Protein AF-A0A3M1N150-F1 (afdb_monomer)

pLDDT: mean 94.21, std 6.78, range [46.84, 98.88]

Solvent-accessible surface area (backbone atoms only — not comparable to full-atom values): 14016 Å² total; per-residue (Å²): 96,64,29,83,71,77,62,31,56,32,41,84,70,50,72,42,74,27,64,80,73,46,79,47,41,32,28,32,19,80,70,38,57,31,33,33,48,59,80,70,76,61,46,65,59,47,39,73,78,42,56,68,60,90,82,58,81,54,56,66,64,48,36,57,52,47,45,27,26,51,43,18,43,35,61,74,72,48,71,66,84,41,45,29,34,30,44,54,35,40,44,17,60,50,37,39,56,31,22,54,49,36,35,58,46,22,33,40,47,96,66,36,72,54,72,62,38,72,94,34,69,54,66,80,86,49,87,47,70,20,51,36,26,36,26,65,81,41,60,28,53,32,89,54,54,60,60,54,57,48,57,54,55,66,32,13,62,22,37,44,34,26,49,64,51,53,57,87,76,74,68,57,84,82,76,39,78,83,49,33,45,62,76,52,59,49,35,30,39,39,21,72,55,30,52,48,42,48,20,58,78,67,74,31,35,67,41,53,63,84,49,40,48,36,35,39,24,79,57,88,66,61,53,69,58,52,35,49,29,60,33,70,73,50,5,58,52,42,32,64,75,55,62,49,71,51,39,54,72,57,51,53,27,67,76,68,69,55,69,88,126

Radius of gyration: 18.61 Å; Cα contacts (8 Å, |Δi|>4): 497; chains: 1; bounding box: 43×36×59 Å

Secondary structure (DSSP, 8-state):
-B-TTT--BEEEEEEEE-TTS-EEEEEEETTT--EEES--TTHHHHHHH-SS-TT-TTHHHHHHHHHHHHHHHHHHHS-TTS-EEEET-TTSHHHHHHHHTT--EEEE-SSPPPSSSTT-B---SSSS-BSEEEESS-GGG-SSHHHHHHHHHHHBS-EEEE-PBPPSSPPPBTTBGGG-TTT----EEB-HHHHHHHHHHTT-EEEE-SSSEEEEESS---HHHHHHHHSHHHHHHHHHHT----SHHHHHHHHHT----

Nearest PDB structures (foldseek):
  4e31-assembly1_A  TM=6.525E-01  e=5.400E-11  Micromonospora chalcea
  4e33-assembly1_A  TM=6.509E-01  e=5.084E-11  Micromonospora chalcea
  4e2x-assembly1_A  TM=6.577E-01  e=1.049E-10  Micromonospora chalcea
  4e2z-assembly1_A  TM=6.713E-01  e=2.445E-10  Micromonospora chalcea
  5t67-assembly1_A  TM=6.326E-01  e=7.304E-11  Actinomadura kijaniata

Mean predicted aligned error: 3.87 Å

Sequence (261 aa):
MRCAICSGRNEEFARARLGIGVEAVYLQCSGCGFVQVRNPEWLASTYADNAIAATDAGLVSRALYIRDVASAVIGGLFNGNGPFLDYGAGNGLLVRLMRDAGWDFYWFDRYSRNLFSAGLEADLSGETTYELATAVEVAEHFVDPLAEFRQILSVARNLLFTTQLLPQPTPRPGDWWYYGLDHGQHVAFYSTESLRAIARSMGCHFVSNGRDIHLLSRRKVPAWLFAILCHPATARLLKLTFRRKSLLDEDYRRLTGNGAG

Foldseek 3Di:
DADLQQRADWDFDAWDQFLVGDIWTWTAGPPFRKIFTDCLVCLVVLLQVPVDDPPPPCVVVQLVLVLLLVLLCCLVPWDQPFEEEEEQCAQVPSVLSNLQQVGRYAYDRDRHDHNRHPPRHDDLVQPAAGAEYEYEPHQQQDPNNLVVVVSRCSRYQKYKYWDFAQDPVGDYVVRDCSCVRHSNRGGIHGHPSSVCSSLVVNCWDWEDLNTIIIMTHNDDDDNVSSVQSSDRVNSNVVSVVSGDNRCVVVVVCVVVVPDDD

Structure (mmCIF, N/CA/C/O backbone):
data_AF-A0A3M1N150-F1
#
_entry.id   AF-A0A3M1N150-F1
#
loop_
_atom_site.group_PDB
_atom_site.id
_atom_site.type_symbol
_atom_site.label_atom_id
_atom_site.label_alt_id
_atom_site.label_comp_id
_atom_site.label_asym_id
_atom_site.label_entity_id
_atom_site.label_seq_id
_atom_site.pdbx_PDB_ins_code
_atom_site.Cartn_x
_atom_site.Cartn_y
_atom_site.Cartn_z
_atom_site.occupancy
_atom_site.B_iso_or_equiv
_atom_site.auth_seq_id
_atom_site.auth_comp_id
_atom_site.auth_asym_id
_atom_site.auth_atom_id
_atom_site.pdbx_PDB_model_num
ATOM 1 N N . MET A 1 1 ? 17.122 -12.622 -15.534 1.00 84.69 1 MET A N 1
ATOM 2 C CA . MET A 1 1 ? 17.076 -12.607 -14.049 1.00 84.69 1 MET A CA 1
ATOM 3 C C . MET A 1 1 ? 15.832 -13.351 -13.579 1.00 84.69 1 MET A C 1
ATOM 5 O O . MET A 1 1 ? 14.926 -13.537 -14.388 1.00 84.69 1 MET A O 1
ATOM 9 N N . ARG A 1 2 ? 15.784 -13.814 -12.325 1.00 93.31 2 ARG A N 1
ATOM 10 C CA . ARG A 1 2 ? 14.561 -14.404 -11.754 1.00 93.31 2 ARG A CA 1
ATOM 11 C C . ARG A 1 2 ? 13.667 -13.302 -11.182 1.00 93.31 2 ARG A C 1
ATOM 13 O O . ARG A 1 2 ? 14.174 -12.301 -10.690 1.00 93.31 2 ARG A O 1
ATOM 20 N N . CYS A 1 3 ? 12.356 -13.487 -11.281 1.00 95.75 3 CYS A N 1
ATOM 21 C CA . CYS A 1 3 ? 11.354 -12.594 -10.712 1.00 95.75 3 CYS A CA 1
ATOM 22 C C . CYS A 1 3 ? 11.441 -12.573 -9.185 1.00 95.75 3 CYS A C 1
ATOM 24 O O . CYS A 1 3 ? 11.443 -13.641 -8.570 1.00 95.75 3 CYS A O 1
ATOM 26 N N . ALA A 1 4 ? 11.426 -11.374 -8.594 1.00 93.25 4 ALA A N 1
ATOM 27 C CA . ALA A 1 4 ? 11.459 -11.177 -7.145 1.00 93.25 4 ALA A CA 1
ATOM 28 C C . ALA A 1 4 ? 10.237 -11.765 -6.413 1.00 93.25 4 ALA A C 1
ATOM 30 O O . ALA A 1 4 ? 10.305 -12.001 -5.217 1.00 93.25 4 ALA A O 1
ATOM 31 N N . ILE A 1 5 ? 9.133 -12.034 -7.122 1.00 97.25 5 ILE A N 1
ATOM 32 C CA . ILE A 1 5 ? 7.886 -12.540 -6.530 1.00 97.25 5 ILE A CA 1
ATOM 33 C C . ILE A 1 5 ? 7.716 -14.049 -6.735 1.00 97.25 5 ILE A C 1
ATOM 35 O O . ILE A 1 5 ? 7.512 -14.788 -5.777 1.00 97.25 5 ILE A O 1
ATOM 39 N N . CYS A 1 6 ? 7.756 -14.528 -7.983 1.00 96.44 6 CYS A N 1
ATOM 40 C CA . CYS A 1 6 ? 7.418 -15.924 -8.298 1.00 96.44 6 CYS A CA 1
ATOM 41 C C . CYS A 1 6 ? 8.607 -16.772 -8.764 1.00 96.44 6 CYS A C 1
ATOM 43 O O . CYS A 1 6 ? 8.413 -17.918 -9.162 1.00 96.44 6 CYS A O 1
ATOM 45 N N . SER A 1 7 ? 9.827 -16.220 -8.775 1.00 95.06 7 SER A N 1
ATOM 46 C CA . SER A 1 7 ? 11.035 -16.878 -9.304 1.00 95.06 7 SER A CA 1
ATOM 47 C C . SER A 1 7 ? 10.989 -17.280 -10.789 1.00 95.06 7 SER A C 1
ATOM 49 O O . SER A 1 7 ? 11.922 -17.931 -11.271 1.00 95.06 7 SER A O 1
ATOM 51 N N . GLY A 1 8 ? 9.950 -16.868 -11.526 1.00 94.88 8 GLY A N 1
ATOM 52 C CA . GLY A 1 8 ? 9.838 -17.023 -12.978 1.00 94.88 8 GLY A CA 1
ATOM 53 C C . GLY A 1 8 ? 10.855 -16.179 -13.754 1.00 94.88 8 GLY A C 1
ATOM 54 O O . GLY A 1 8 ? 11.645 -15.433 -13.174 1.00 94.88 8 GLY A O 1
ATOM 55 N N . ARG A 1 9 ? 10.849 -16.282 -15.087 1.00 96.88 9 ARG A N 1
ATOM 56 C CA . ARG A 1 9 ? 11.799 -15.560 -15.946 1.00 96.88 9 ARG A CA 1
ATOM 57 C C . ARG A 1 9 ? 11.387 -14.093 -16.104 1.00 96.88 9 ARG A C 1
ATOM 59 O O . ARG A 1 9 ? 10.296 -13.824 -16.606 1.00 96.88 9 ARG A O 1
ATOM 66 N N . ASN A 1 10 ? 12.273 -13.181 -15.700 1.00 96.00 10 ASN A N 1
ATOM 67 C CA . ASN A 1 10 ? 12.197 -11.759 -16.033 1.00 96.00 10 ASN A CA 1
ATOM 68 C C . ASN A 1 10 ? 12.943 -11.489 -17.341 1.00 96.00 10 ASN A C 1
ATOM 70 O O . ASN A 1 10 ? 14.107 -11.888 -17.483 1.00 96.00 10 ASN A O 1
ATOM 74 N N . GLU A 1 11 ? 12.291 -10.760 -18.238 1.00 96.25 11 GLU A N 1
ATOM 75 C CA . GLU A 1 11 ? 12.837 -10.293 -19.511 1.00 96.25 11 GLU A CA 1
ATOM 76 C C . GLU A 1 11 ? 12.793 -8.770 -19.563 1.00 96.25 11 GLU A C 1
ATOM 78 O O . GLU A 1 11 ? 11.938 -8.152 -18.933 1.00 96.25 11 GLU A O 1
ATOM 83 N N . GLU A 1 12 ? 13.741 -8.159 -20.270 1.00 97.06 12 GLU A N 1
ATOM 84 C CA . GLU A 1 12 ? 13.708 -6.717 -20.498 1.00 97.06 12 GLU A CA 1
ATOM 85 C C . GLU A 1 12 ? 12.491 -6.380 -21.364 1.00 97.06 12 GLU A C 1
ATOM 87 O O . GLU A 1 12 ? 12.343 -6.901 -22.466 1.00 97.06 12 GLU A O 1
ATOM 92 N N . PHE A 1 13 ? 11.606 -5.548 -20.824 1.00 93.81 13 PHE A N 1
ATOM 93 C CA . PHE A 1 13 ? 10.340 -5.164 -21.441 1.00 93.81 13 PHE A CA 1
ATOM 94 C C . PHE A 1 13 ? 10.427 -3.777 -22.083 1.00 93.81 13 PHE A C 1
ATOM 96 O O . PHE A 1 13 ? 9.925 -3.570 -23.186 1.00 93.81 13 PHE A O 1
ATOM 103 N N . ALA A 1 14 ? 11.068 -2.824 -21.400 1.00 97.38 14 ALA A N 1
ATOM 104 C CA . ALA A 1 14 ? 11.176 -1.447 -21.867 1.00 97.38 14 ALA A CA 1
ATOM 105 C C . ALA A 1 14 ? 12.334 -0.694 -21.200 1.00 97.38 14 ALA A C 1
ATOM 107 O O . ALA A 1 14 ? 12.883 -1.118 -20.181 1.00 97.38 14 ALA A O 1
ATOM 108 N N . ARG A 1 15 ? 12.654 0.473 -21.760 1.00 97.94 15 ARG A N 1
ATOM 109 C CA . ARG A 1 15 ? 13.546 1.478 -21.175 1.00 97.94 15 ARG A CA 1
ATOM 110 C C . ARG A 1 15 ? 12.871 2.837 -21.221 1.00 97.94 15 ARG A C 1
ATOM 112 O O . ARG A 1 15 ? 12.125 3.099 -22.162 1.00 97.94 15 ARG A O 1
ATOM 119 N N . ALA A 1 16 ? 13.137 3.688 -20.237 1.00 97.56 16 ALA A N 1
ATOM 120 C CA . ALA A 1 16 ? 12.631 5.057 -20.224 1.00 97.56 16 ALA A CA 1
ATOM 121 C C . ALA A 1 16 ? 13.606 6.008 -19.534 1.00 97.56 16 ALA A C 1
ATOM 123 O O . ALA A 1 16 ? 14.258 5.638 -18.558 1.00 97.56 16 ALA A O 1
ATOM 124 N N . ARG A 1 17 ? 13.672 7.250 -20.019 1.00 97.00 17 ARG A N 1
ATOM 125 C CA . ARG A 1 17 ? 14.360 8.340 -19.324 1.00 97.00 17 ARG A CA 1
ATOM 126 C C . ARG A 1 17 ? 13.426 8.903 -18.253 1.00 97.00 17 ARG A C 1
ATOM 128 O O . ARG A 1 17 ? 12.304 9.283 -18.572 1.00 97.00 17 ARG A O 1
ATOM 135 N N . LEU A 1 18 ? 13.891 8.953 -17.011 1.00 95.00 18 LEU A N 1
ATOM 136 C CA . LEU A 1 18 ? 13.173 9.565 -15.896 1.00 95.00 18 LEU A CA 1
ATOM 137 C C . LEU A 1 18 ? 13.411 11.082 -15.869 1.00 95.00 18 LEU A C 1
ATOM 139 O O . LEU A 1 18 ? 14.448 11.559 -16.340 1.00 95.00 18 LEU A O 1
ATOM 143 N N . GLY A 1 19 ? 12.486 11.839 -15.277 1.00 90.50 19 GLY A N 1
ATOM 144 C CA . GLY A 1 19 ? 12.554 13.298 -15.124 1.00 90.50 19 GLY A CA 1
ATOM 145 C C . GLY A 1 19 ? 13.754 13.767 -14.298 1.00 90.50 19 GLY A C 1
ATOM 146 O O . GLY A 1 19 ? 14.270 14.857 -14.519 1.00 90.50 19 GLY A O 1
ATOM 147 N N . ILE A 1 20 ? 14.280 12.888 -13.444 1.00 90.00 20 ILE A N 1
ATOM 148 C CA . ILE A 1 20 ? 15.530 13.068 -12.690 1.00 90.00 20 ILE A CA 1
ATOM 149 C C . ILE A 1 20 ? 16.802 12.814 -13.526 1.00 90.00 20 ILE A C 1
ATOM 151 O O . ILE A 1 20 ? 17.910 12.798 -12.999 1.00 90.00 20 ILE A O 1
ATOM 155 N N . GLY A 1 21 ? 16.670 12.575 -14.834 1.00 92.31 21 GLY A N 1
ATOM 156 C CA . GLY A 1 21 ? 17.802 12.480 -15.752 1.00 92.31 21 GLY A CA 1
ATOM 157 C C . GLY A 1 21 ? 18.531 11.134 -15.769 1.00 92.31 21 GLY A C 1
ATOM 158 O O . GLY A 1 21 ? 19.631 11.071 -16.312 1.00 92.31 21 GLY A O 1
ATOM 159 N N . VAL A 1 22 ? 17.944 10.054 -15.249 1.00 94.31 22 VAL A N 1
ATOM 160 C CA . VAL A 1 22 ? 18.507 8.689 -15.335 1.00 94.31 22 VAL A CA 1
ATOM 161 C C . VAL A 1 22 ? 17.704 7.816 -16.300 1.00 94.31 22 VAL A C 1
ATOM 163 O O . VAL A 1 22 ? 16.550 8.114 -16.601 1.00 94.31 22 VAL A O 1
ATOM 166 N N . GLU A 1 23 ? 18.304 6.746 -16.823 1.00 96.31 23 GLU A N 1
ATOM 167 C CA . GLU A 1 23 ? 17.590 5.745 -17.627 1.00 96.31 23 GLU A CA 1
ATOM 168 C C . GLU A 1 23 ? 17.186 4.554 -16.751 1.00 96.31 23 GLU A C 1
ATOM 170 O O . GLU A 1 23 ? 18.037 3.898 -16.151 1.00 96.31 23 GLU A O 1
ATOM 175 N N . ALA A 1 24 ? 15.889 4.257 -16.707 1.00 97.44 24 ALA A N 1
ATOM 176 C CA . ALA A 1 24 ? 15.342 3.084 -16.045 1.00 97.44 24 ALA A CA 1
ATOM 177 C C . ALA A 1 24 ? 15.166 1.937 -17.043 1.00 97.44 24 ALA A C 1
ATOM 179 O O . ALA A 1 24 ? 14.663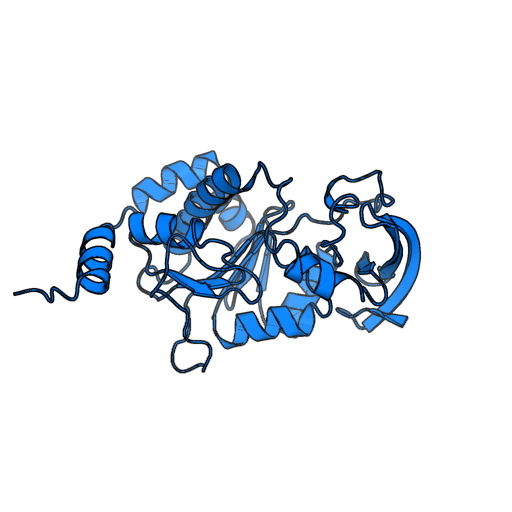 2.129 -18.154 1.00 97.44 24 ALA A O 1
ATOM 180 N N . VAL A 1 25 ? 15.528 0.724 -16.620 1.00 97.75 25 VAL A N 1
ATOM 181 C CA . VAL A 1 25 ? 15.297 -0.503 -17.390 1.00 97.75 25 VAL A CA 1
ATOM 182 C C . VAL A 1 25 ? 14.223 -1.333 -16.705 1.00 97.75 25 VAL A C 1
ATOM 184 O O . VAL A 1 25 ? 14.414 -1.791 -15.580 1.00 97.75 25 VAL A O 1
ATOM 187 N N . TYR A 1 26 ? 13.107 -1.540 -17.394 1.00 97.88 26 TYR A N 1
ATOM 188 C CA . TYR A 1 26 ? 11.951 -2.274 -16.896 1.00 97.88 26 TYR A CA 1
ATOM 189 C C . TYR A 1 26 ? 12.034 -3.733 -17.323 1.00 97.88 26 TYR A C 1
ATOM 191 O O . TYR A 1 26 ? 12.252 -4.053 -18.493 1.00 97.88 26 TYR A O 1
ATOM 199 N N . LEU A 1 27 ? 11.827 -4.623 -16.363 1.00 97.81 27 LEU A N 1
ATOM 200 C CA . LEU A 1 27 ? 11.784 -6.060 -16.556 1.00 97.81 27 LEU A CA 1
ATOM 201 C C . LEU A 1 27 ? 10.367 -6.555 -16.307 1.00 97.81 27 LEU A C 1
ATOM 203 O O . LEU A 1 27 ? 9.794 -6.216 -15.275 1.00 97.81 27 LEU A O 1
ATOM 207 N N . GLN A 1 28 ? 9.841 -7.402 -17.184 1.00 98.06 28 GLN A N 1
ATOM 208 C CA . GLN A 1 28 ? 8.552 -8.055 -16.987 1.00 98.06 28 GLN A CA 1
ATOM 209 C C . GLN A 1 28 ? 8.722 -9.555 -16.755 1.00 98.06 28 GLN A C 1
ATOM 211 O O . GLN A 1 28 ? 9.475 -10.241 -17.451 1.00 98.06 28 GLN A O 1
ATOM 216 N N . CYS A 1 29 ? 7.997 -10.077 -15.770 1.00 98.19 29 CYS A N 1
ATOM 217 C CA . CYS A 1 29 ? 7.931 -11.500 -15.498 1.00 98.19 29 CYS A CA 1
ATOM 218 C C . CYS A 1 29 ? 6.945 -12.199 -16.439 1.00 98.19 29 CYS A C 1
ATOM 220 O O . CYS A 1 29 ? 5.746 -11.935 -16.391 1.00 98.19 29 CYS A O 1
ATOM 222 N N . SER A 1 30 ? 7.421 -13.191 -17.188 1.00 96.12 30 SER A N 1
ATOM 223 C CA . SER A 1 30 ? 6.578 -14.062 -18.030 1.00 96.12 30 SER A CA 1
ATOM 224 C C . SER A 1 30 ? 5.620 -14.969 -17.242 1.00 96.12 30 SER A C 1
ATOM 226 O O . SER A 1 30 ? 4.630 -15.442 -17.789 1.00 96.12 30 SER A O 1
ATOM 228 N N . GLY A 1 31 ? 5.905 -15.234 -15.961 1.00 96.50 31 GLY A N 1
ATOM 229 C CA . GLY A 1 31 ? 5.120 -16.160 -15.137 1.00 96.50 31 GLY A CA 1
ATOM 230 C C . GLY A 1 31 ? 3.974 -15.505 -14.370 1.00 96.50 31 GLY A C 1
ATOM 231 O O . GLY A 1 31 ? 2.889 -16.069 -14.286 1.00 96.50 31 GLY A O 1
ATOM 232 N N . CYS A 1 32 ? 4.211 -14.333 -13.773 1.00 97.44 32 CYS A N 1
ATOM 233 C CA . CYS A 1 32 ? 3.187 -13.629 -12.997 1.00 97.44 32 CYS A CA 1
ATOM 234 C C . CYS A 1 32 ? 2.863 -12.233 -13.525 1.00 97.44 32 CYS A C 1
ATOM 236 O O . CYS A 1 32 ? 2.033 -11.577 -12.925 1.00 97.44 32 CYS A O 1
ATOM 238 N N . GLY A 1 33 ? 3.490 -11.740 -14.593 1.00 97.38 33 GLY A N 1
ATOM 239 C CA . GLY A 1 33 ? 3.202 -10.415 -15.153 1.00 97.38 33 GLY A CA 1
ATOM 240 C C . GLY A 1 33 ? 3.729 -9.221 -14.348 1.00 97.38 33 GLY A C 1
ATOM 241 O O . GLY A 1 33 ? 3.561 -8.097 -14.803 1.00 97.38 33 GLY A O 1
ATOM 242 N N . PHE A 1 34 ? 4.372 -9.438 -13.192 1.00 98.31 34 PHE A N 1
ATOM 243 C CA . PHE A 1 34 ? 5.026 -8.383 -12.408 1.00 98.31 34 PHE A CA 1
ATOM 244 C C . PHE A 1 34 ? 6.043 -7.613 -13.253 1.00 98.31 34 PHE A C 1
ATOM 246 O O . PHE A 1 34 ? 6.853 -8.237 -13.945 1.00 98.31 34 PHE A O 1
ATOM 253 N N . VAL A 1 35 ? 6.024 -6.284 -13.160 1.00 98.19 35 VAL A N 1
ATOM 254 C CA . VAL A 1 35 ? 7.036 -5.417 -13.768 1.00 98.19 35 VAL A CA 1
ATOM 255 C C . VAL A 1 35 ? 7.857 -4.765 -12.666 1.00 98.19 35 VAL A C 1
ATOM 257 O O . VAL A 1 35 ? 7.306 -4.260 -11.695 1.00 98.19 35 VAL A O 1
ATOM 260 N N . GLN A 1 36 ? 9.176 -4.761 -12.825 1.00 97.00 36 GLN A N 1
ATOM 261 C CA . GLN A 1 36 ? 10.096 -4.105 -11.899 1.00 97.00 36 GLN A CA 1
ATOM 262 C C . GLN A 1 36 ? 11.185 -3.349 -12.639 1.00 97.00 36 GLN A C 1
ATOM 264 O O . GLN A 1 36 ? 11.591 -3.729 -13.738 1.00 97.00 36 GLN A O 1
ATOM 269 N N . VAL A 1 37 ? 11.718 -2.325 -11.995 1.00 96.94 37 VAL A N 1
ATOM 270 C CA . VAL A 1 37 ? 12.917 -1.634 -12.451 1.00 96.94 37 VAL A CA 1
ATOM 271 C C . VAL A 1 37 ? 14.163 -2.427 -12.044 1.00 96.94 37 VAL A C 1
ATOM 273 O O . VAL A 1 37 ? 14.270 -2.948 -10.933 1.00 96.94 37 VAL A O 1
ATOM 276 N N . ARG A 1 38 ? 15.121 -2.552 -12.964 1.00 95.88 38 ARG A N 1
ATOM 277 C CA . ARG A 1 38 ? 16.428 -3.165 -12.712 1.00 95.88 38 ARG A CA 1
ATOM 278 C C . ARG A 1 38 ? 17.315 -2.187 -11.944 1.00 95.88 38 ARG A C 1
ATOM 280 O O . ARG A 1 38 ? 17.650 -1.146 -12.493 1.00 95.88 38 ARG A O 1
ATOM 287 N N . ASN A 1 39 ? 17.743 -2.578 -10.742 1.00 93.25 39 ASN A N 1
ATOM 288 C CA . ASN A 1 39 ? 18.727 -1.875 -9.906 1.00 93.25 39 ASN A CA 1
ATOM 289 C C . ASN A 1 39 ? 18.470 -0.355 -9.804 1.00 93.25 39 ASN A C 1
ATOM 291 O O . ASN A 1 39 ? 19.237 0.430 -10.359 1.00 93.25 39 ASN A O 1
ATOM 295 N N . PRO A 1 40 ? 17.386 0.078 -9.133 1.00 94.62 40 PRO A N 1
ATOM 296 C CA . PRO A 1 40 ? 17.014 1.489 -9.051 1.00 94.62 40 PRO A CA 1
ATOM 297 C C . PRO A 1 40 ? 17.884 2.275 -8.048 1.00 94.62 40 PRO A C 1
ATOM 299 O O . PRO A 1 40 ? 17.420 2.715 -6.998 1.00 94.62 40 PRO A O 1
ATOM 302 N N . GLU A 1 41 ? 19.169 2.444 -8.361 1.00 92.81 41 GLU A N 1
ATOM 303 C CA . GLU A 1 41 ? 20.186 3.045 -7.477 1.00 92.81 41 GLU A CA 1
ATOM 304 C C . GLU A 1 41 ? 19.899 4.514 -7.108 1.00 92.81 41 GLU A C 1
ATOM 306 O O . GLU A 1 41 ? 20.340 4.988 -6.063 1.00 92.81 41 GLU A O 1
ATOM 311 N N . TRP A 1 42 ? 19.108 5.225 -7.919 1.00 93.12 42 TRP A N 1
ATOM 312 C CA . TRP A 1 42 ? 18.732 6.624 -7.676 1.00 93.12 42 TRP A CA 1
ATOM 313 C C . TRP A 1 42 ? 17.697 6.809 -6.560 1.00 93.12 42 TRP A C 1
ATOM 315 O O . TRP A 1 42 ? 17.522 7.929 -6.081 1.00 93.12 42 TRP A O 1
ATOM 325 N N . LEU A 1 43 ? 16.984 5.754 -6.142 1.00 90.62 43 LEU A N 1
ATOM 326 C CA . LEU A 1 43 ? 15.880 5.900 -5.186 1.00 90.62 43 LEU A CA 1
ATOM 327 C C . LEU A 1 43 ? 16.330 6.547 -3.880 1.00 90.62 43 LEU A C 1
ATOM 329 O O . LEU A 1 43 ? 15.621 7.395 -3.346 1.00 90.62 43 LEU A O 1
ATOM 333 N N . ALA A 1 44 ? 17.512 6.174 -3.383 1.00 86.25 44 ALA A N 1
ATOM 334 C CA . ALA A 1 44 ? 18.043 6.715 -2.138 1.00 86.25 44 ALA A CA 1
ATOM 335 C C . ALA A 1 44 ? 18.187 8.244 -2.198 1.00 86.25 44 ALA A C 1
ATOM 337 O O . ALA A 1 44 ? 17.766 8.927 -1.267 1.00 86.25 44 ALA A O 1
ATOM 338 N N . SER A 1 45 ? 18.709 8.786 -3.307 1.00 83.44 45 SER A N 1
ATOM 339 C CA . SER A 1 45 ? 18.785 10.237 -3.508 1.00 83.44 45 SER A CA 1
ATOM 340 C C . SER A 1 45 ? 17.404 10.868 -3.670 1.00 83.44 45 SER A C 1
ATOM 342 O O . SER A 1 45 ? 17.133 11.892 -3.055 1.00 83.44 45 SER A O 1
ATOM 344 N N . THR A 1 46 ? 16.490 10.230 -4.409 1.00 84.81 46 THR A N 1
ATOM 345 C CA . THR A 1 46 ? 15.139 10.773 -4.612 1.00 84.81 46 THR A CA 1
ATOM 346 C C . THR A 1 46 ? 14.370 10.919 -3.297 1.00 84.81 46 THR A C 1
ATOM 348 O O . THR A 1 46 ? 13.700 11.927 -3.095 1.00 84.81 46 THR A O 1
ATOM 351 N N . TYR A 1 47 ? 14.489 9.957 -2.376 1.00 84.38 47 TYR A N 1
ATOM 352 C CA . TYR A 1 47 ? 13.871 10.062 -1.049 1.00 84.38 47 TYR A CA 1
ATOM 353 C C . TYR A 1 47 ? 14.549 11.075 -0.128 1.00 84.38 47 TYR A C 1
ATOM 355 O O . TYR A 1 47 ? 13.864 11.680 0.694 1.00 84.38 47 TYR A O 1
ATOM 363 N N . ALA A 1 48 ? 15.868 11.255 -0.244 1.00 79.69 48 ALA A N 1
ATOM 364 C CA . ALA A 1 48 ? 16.597 12.248 0.542 1.00 79.69 48 ALA A CA 1
ATOM 365 C C . ALA A 1 48 ? 16.192 13.680 0.164 1.00 79.69 48 ALA A C 1
ATOM 367 O O . ALA A 1 48 ? 16.036 14.524 1.045 1.00 79.69 48 ALA A O 1
ATOM 368 N N . ASP A 1 49 ? 15.981 13.929 -1.130 1.00 72.50 49 ASP A N 1
ATOM 369 C CA . ASP A 1 49 ? 15.578 15.241 -1.634 1.00 72.50 49 ASP A CA 1
ATOM 370 C C . ASP A 1 49 ? 14.085 15.502 -1.422 1.00 72.50 49 ASP A C 1
ATOM 372 O O . ASP A 1 49 ? 13.689 16.617 -1.073 1.00 72.50 49 ASP A O 1
ATOM 376 N N . ASN A 1 50 ? 13.237 14.489 -1.642 1.00 77.81 50 ASN A N 1
ATOM 377 C CA . ASN A 1 50 ? 11.800 14.644 -1.492 1.00 77.81 50 ASN A CA 1
ATOM 378 C C . ASN A 1 50 ? 11.074 13.332 -1.154 1.00 77.81 50 ASN A C 1
ATOM 380 O O . ASN A 1 50 ? 10.698 12.555 -2.034 1.00 77.81 50 ASN A O 1
ATOM 384 N N . ALA A 1 51 ? 10.814 13.113 0.136 1.00 81.50 51 ALA A N 1
ATOM 385 C CA . ALA A 1 51 ? 10.117 11.917 0.603 1.00 81.50 51 ALA A CA 1
ATOM 386 C C . ALA A 1 51 ? 8.670 11.814 0.080 1.00 81.50 51 ALA A C 1
ATOM 388 O O . ALA A 1 51 ? 8.203 10.713 -0.201 1.00 81.50 51 ALA A O 1
ATOM 389 N N . ILE A 1 52 ? 7.987 12.952 -0.105 1.00 81.88 52 ILE A N 1
ATOM 390 C CA . ILE A 1 52 ? 6.642 13.032 -0.692 1.00 81.88 52 ILE A CA 1
ATOM 391 C C . ILE A 1 52 ? 6.706 13.958 -1.902 1.00 81.88 52 ILE A C 1
ATOM 393 O O . ILE A 1 52 ? 6.873 15.166 -1.749 1.00 81.88 52 ILE A O 1
ATOM 397 N N . ALA A 1 53 ? 6.543 13.405 -3.105 1.00 77.69 53 ALA A N 1
ATOM 398 C CA . ALA A 1 53 ? 6.625 14.179 -4.337 1.00 77.69 53 ALA A CA 1
ATOM 399 C C . ALA A 1 53 ? 5.707 15.416 -4.293 1.00 77.69 53 ALA A C 1
ATOM 401 O O . ALA A 1 53 ? 4.514 15.316 -4.010 1.00 77.69 53 ALA A O 1
ATOM 402 N N . ALA A 1 54 ? 6.244 16.595 -4.628 1.00 79.62 54 ALA A N 1
ATOM 403 C CA . ALA A 1 54 ? 5.465 17.840 -4.667 1.00 79.62 54 ALA A CA 1
ATOM 404 C C . ALA A 1 54 ? 4.351 17.801 -5.731 1.00 79.62 54 ALA A C 1
ATOM 406 O O . ALA A 1 54 ? 3.416 18.598 -5.697 1.00 79.62 54 ALA A O 1
ATOM 407 N N . THR A 1 55 ? 4.459 16.864 -6.675 1.00 80.56 55 THR A N 1
ATOM 408 C CA . THR A 1 55 ? 3.467 16.577 -7.708 1.00 80.56 55 THR A CA 1
ATOM 409 C C . THR A 1 55 ? 2.285 15.746 -7.199 1.00 80.56 55 THR A C 1
ATOM 411 O O . THR A 1 55 ? 1.287 15.645 -7.914 1.00 80.56 55 THR A O 1
ATOM 414 N N . ASP A 1 56 ? 2.321 15.210 -5.968 1.00 84.12 56 ASP A N 1
ATOM 415 C CA . ASP A 1 56 ? 1.189 14.483 -5.381 1.00 84.12 56 ASP A CA 1
ATOM 416 C C . ASP A 1 56 ? 0.076 15.428 -4.891 1.00 84.12 56 ASP A C 1
ATOM 418 O O . ASP A 1 56 ? -0.192 15.595 -3.699 1.00 84.12 56 ASP A O 1
ATOM 422 N N . ALA A 1 57 ? -0.648 16.014 -5.843 1.00 88.00 57 ALA A N 1
ATOM 423 C CA . ALA A 1 57 ? -1.860 16.783 -5.570 1.00 88.00 57 ALA A CA 1
ATOM 424 C C . ALA A 1 57 ? -3.019 15.914 -5.026 1.00 88.00 57 ALA A C 1
ATOM 426 O O . ALA A 1 57 ? -4.030 16.443 -4.558 1.00 88.00 57 ALA A O 1
ATOM 427 N N . GLY A 1 58 ? -2.898 14.583 -5.095 1.00 90.25 58 GLY A N 1
ATOM 428 C CA . GLY A 1 58 ? -3.911 13.626 -4.656 1.00 90.25 58 GLY A CA 1
ATOM 429 C C . GLY A 1 58 ? -3.879 13.310 -3.161 1.00 90.25 58 GLY A C 1
ATOM 430 O O . GLY A 1 58 ? -4.836 12.722 -2.662 1.00 90.25 58 GLY A O 1
ATOM 431 N N . LEU A 1 59 ? -2.834 13.715 -2.430 1.00 92.50 59 LEU A N 1
ATOM 432 C CA . LEU A 1 59 ? -2.572 13.288 -1.049 1.00 92.50 59 LEU A CA 1
ATOM 433 C C . LEU A 1 59 ? -3.795 13.384 -0.125 1.00 92.50 59 LEU A C 1
ATOM 435 O O . LEU A 1 59 ? -4.189 12.406 0.512 1.00 92.50 59 LEU A O 1
ATOM 439 N N . VAL A 1 60 ? -4.430 14.557 -0.060 1.00 95.44 60 VAL A N 1
ATOM 440 C CA . VAL A 1 60 ? -5.541 14.799 0.877 1.00 95.44 60 VAL A CA 1
ATOM 441 C C . VAL A 1 60 ? -6.815 14.076 0.440 1.00 95.44 60 VAL A C 1
ATOM 443 O O . VAL A 1 60 ? -7.493 13.459 1.265 1.00 95.44 60 VAL A O 1
ATOM 446 N N . SER A 1 61 ? -7.156 14.128 -0.851 1.00 95.69 61 SER A N 1
ATOM 447 C CA . SER A 1 61 ? -8.364 13.474 -1.369 1.00 95.69 61 SER A CA 1
ATOM 448 C C . SER A 1 61 ? -8.271 11.953 -1.228 1.00 95.69 61 SER A C 1
ATOM 450 O O . SER A 1 61 ? -9.243 11.315 -0.811 1.00 95.69 61 SER A O 1
ATOM 452 N N . ARG A 1 62 ? -7.081 11.390 -1.467 1.00 95.50 62 ARG A N 1
ATOM 453 C CA . ARG A 1 62 ? -6.755 9.982 -1.234 1.00 95.50 62 ARG A CA 1
ATOM 454 C C . ARG A 1 62 ? -6.882 9.621 0.242 1.00 95.50 62 ARG A C 1
ATOM 456 O O . ARG A 1 62 ? -7.588 8.668 0.555 1.00 95.50 62 ARG A O 1
ATOM 463 N N . ALA A 1 63 ? -6.294 10.396 1.155 1.00 97.06 63 ALA A N 1
ATOM 464 C CA . ALA A 1 63 ? -6.379 10.123 2.592 1.00 97.06 63 ALA A CA 1
ATOM 465 C C . ALA A 1 63 ? -7.835 10.104 3.102 1.00 97.06 63 ALA A C 1
ATOM 467 O O . ALA A 1 63 ? -8.216 9.221 3.869 1.00 97.06 63 ALA A O 1
ATOM 468 N N . LEU A 1 64 ? -8.687 11.024 2.633 1.00 96.69 64 LEU A N 1
ATOM 469 C CA . LEU A 1 64 ? -10.115 11.043 2.979 1.00 96.69 64 LEU A CA 1
ATOM 470 C C . LEU A 1 64 ? -10.869 9.821 2.446 1.00 96.69 64 LEU A C 1
ATOM 472 O O . LEU A 1 64 ? -11.715 9.267 3.151 1.00 96.69 64 LEU A O 1
ATOM 476 N N . TYR A 1 65 ? -10.571 9.408 1.214 1.00 95.88 65 TYR A N 1
ATOM 477 C CA . TYR A 1 65 ? -11.152 8.212 0.615 1.00 95.88 65 TYR A CA 1
ATOM 478 C C . TYR A 1 65 ? -10.727 6.946 1.366 1.00 95.88 65 TYR A C 1
ATOM 480 O O . TYR A 1 65 ? -11.582 6.156 1.769 1.00 95.88 65 TYR A O 1
ATOM 488 N N . ILE A 1 66 ? -9.427 6.788 1.629 1.00 97.50 66 ILE A N 1
ATOM 489 C CA . ILE A 1 66 ? -8.904 5.625 2.346 1.00 97.50 66 ILE A CA 1
ATOM 490 C C . ILE A 1 66 ? -9.399 5.584 3.786 1.00 97.50 66 ILE A C 1
ATOM 492 O O . ILE A 1 66 ? -9.750 4.506 4.250 1.00 97.50 66 ILE A O 1
ATOM 496 N N . ARG A 1 67 ? -9.547 6.723 4.473 1.00 97.38 67 ARG A N 1
ATOM 497 C CA . ARG A 1 67 ? -10.192 6.771 5.795 1.00 97.38 67 ARG A CA 1
ATOM 498 C C . ARG A 1 67 ? -11.568 6.101 5.780 1.00 97.38 67 ARG A C 1
ATOM 500 O O . ARG A 1 67 ? -11.896 5.336 6.689 1.00 97.38 67 ARG A O 1
ATOM 507 N N . ASP A 1 68 ? -12.389 6.397 4.773 1.00 96.56 68 ASP A N 1
ATOM 508 C CA . ASP A 1 68 ? -13.744 5.846 4.677 1.00 96.56 68 ASP A CA 1
ATOM 509 C C . ASP A 1 68 ? -13.710 4.344 4.365 1.00 96.56 68 ASP A C 1
ATOM 511 O O . ASP A 1 68 ? -14.400 3.567 5.028 1.00 96.56 68 ASP A O 1
ATOM 515 N N . VAL A 1 69 ? -12.861 3.921 3.422 1.00 97.31 69 VAL A N 1
ATOM 516 C CA . VAL A 1 69 ? -12.690 2.499 3.079 1.00 97.31 69 VAL A CA 1
ATOM 517 C C . VAL A 1 69 ? -12.140 1.705 4.261 1.00 97.31 69 VAL A C 1
ATOM 519 O O . VAL A 1 69 ? -12.719 0.687 4.628 1.00 97.31 69 VAL A O 1
ATOM 522 N N . ALA A 1 70 ? -11.061 2.169 4.891 1.00 97.75 70 ALA A N 1
ATOM 523 C CA . ALA A 1 70 ? -10.447 1.506 6.034 1.00 97.75 70 ALA A CA 1
ATOM 524 C C . ALA A 1 70 ? -11.438 1.386 7.198 1.00 97.75 70 ALA A C 1
ATOM 526 O O . ALA A 1 70 ? -11.568 0.308 7.768 1.00 97.75 70 ALA A O 1
ATOM 527 N N . SER A 1 71 ? -12.215 2.436 7.491 1.00 97.44 71 SER A N 1
ATOM 528 C CA . SER A 1 71 ? -13.270 2.382 8.515 1.00 97.44 71 SER A CA 1
ATOM 529 C C . SER A 1 71 ? -14.327 1.314 8.209 1.00 97.44 71 SER A C 1
ATOM 531 O O . SER A 1 71 ? -14.712 0.555 9.099 1.00 97.44 71 SER A O 1
ATOM 533 N N . ALA A 1 72 ? -14.793 1.229 6.958 1.00 96.81 72 ALA A N 1
ATOM 534 C CA . ALA A 1 72 ? -15.781 0.234 6.545 1.00 96.81 72 ALA A CA 1
ATOM 535 C C . ALA A 1 72 ? -15.208 -1.193 6.567 1.00 96.81 72 ALA A C 1
ATOM 537 O O . ALA A 1 72 ? -15.863 -2.116 7.049 1.00 96.81 72 ALA A O 1
ATOM 538 N N . VAL A 1 73 ? -13.975 -1.373 6.087 1.00 97.19 73 VAL A N 1
ATOM 539 C CA . VAL A 1 73 ? -13.258 -2.655 6.086 1.00 97.19 73 VAL A CA 1
ATOM 540 C C . VAL A 1 73 ? -13.015 -3.142 7.511 1.00 97.19 73 VAL A C 1
ATOM 542 O O . VAL A 1 73 ? -13.341 -4.285 7.819 1.00 97.19 73 VAL A O 1
ATOM 545 N N . ILE A 1 74 ? -12.495 -2.289 8.394 1.00 97.25 74 ILE A N 1
ATOM 546 C CA . ILE A 1 74 ? -12.239 -2.638 9.793 1.00 97.25 74 ILE A CA 1
ATOM 547 C C . ILE A 1 74 ? -13.553 -2.964 10.500 1.00 97.25 74 ILE A C 1
ATOM 549 O O . ILE A 1 74 ? -13.683 -4.058 11.038 1.00 97.25 74 ILE A O 1
ATOM 553 N N . GLY A 1 75 ? -14.543 -2.068 10.455 1.00 95.62 75 GLY A N 1
ATOM 554 C CA . GLY A 1 75 ? -15.818 -2.274 11.146 1.00 95.62 75 GLY A CA 1
ATOM 555 C C . GLY A 1 75 ? -16.621 -3.468 10.622 1.00 95.62 75 GLY A C 1
ATOM 556 O O . GLY A 1 75 ? -17.295 -4.143 11.396 1.00 95.6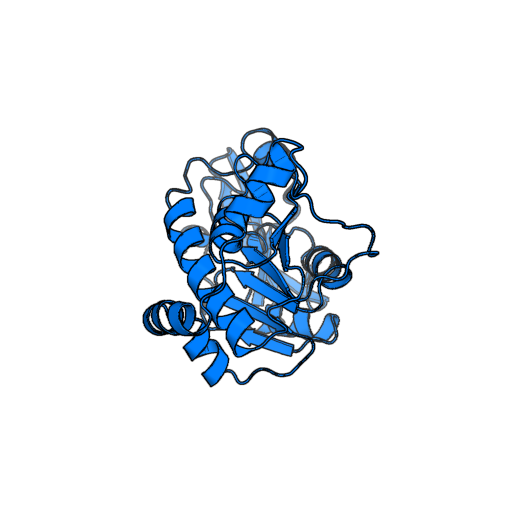2 75 GLY A O 1
ATOM 557 N N . GLY A 1 76 ? -16.529 -3.759 9.321 1.00 95.31 76 GLY A N 1
ATOM 558 C CA . GLY A 1 76 ? -17.246 -4.864 8.691 1.00 95.31 76 GLY A CA 1
ATOM 559 C C . GLY A 1 76 ? -16.544 -6.217 8.796 1.00 95.31 76 GLY A C 1
ATOM 560 O O . GLY A 1 76 ? -17.207 -7.249 8.692 1.00 95.31 76 GLY A O 1
ATOM 561 N N . LEU A 1 77 ? -15.217 -6.243 8.969 1.00 96.19 77 LEU A N 1
ATOM 562 C CA . LEU A 1 77 ? -14.442 -7.481 8.912 1.00 96.19 77 LEU A CA 1
ATOM 563 C C . LEU A 1 77 ? -13.650 -7.771 10.196 1.00 96.19 77 LEU A C 1
ATOM 565 O O . LEU A 1 77 ? -13.628 -8.919 10.631 1.00 96.19 77 LEU A O 1
ATOM 569 N N . PHE A 1 78 ? -12.997 -6.806 10.817 1.00 96.62 78 PHE A N 1
ATOM 570 C CA . PHE A 1 78 ? -11.932 -7.080 11.787 1.00 96.62 78 PHE A CA 1
ATOM 571 C C . PHE A 1 78 ? -12.304 -6.706 13.222 1.00 96.62 78 PHE A C 1
ATOM 573 O O . PHE A 1 78 ? -13.382 -6.170 13.488 1.00 96.62 78 PHE A O 1
ATOM 580 N N . ASN A 1 79 ? -11.419 -7.017 14.175 1.00 94.06 79 ASN A N 1
ATOM 581 C CA . ASN A 1 79 ? -11.594 -6.540 15.541 1.00 94.06 79 ASN A CA 1
ATOM 582 C C . ASN A 1 79 ? -11.397 -5.019 15.591 1.00 94.06 79 ASN A C 1
ATOM 584 O O . ASN A 1 79 ? -10.276 -4.521 15.655 1.00 94.06 79 ASN A O 1
ATOM 588 N N . GLY A 1 80 ? -12.504 -4.281 15.623 1.00 93.69 80 GLY A N 1
ATOM 589 C CA . GLY A 1 80 ? -12.486 -2.824 15.643 1.00 93.69 80 GLY A CA 1
ATOM 590 C C . GLY A 1 80 ? -11.865 -2.171 16.886 1.00 93.69 80 GLY A C 1
ATOM 591 O O . GLY A 1 80 ? -11.694 -0.956 16.901 1.00 93.69 80 GLY A O 1
ATOM 592 N N . ASN A 1 81 ? -11.556 -2.948 17.927 1.00 95.06 81 ASN A N 1
ATOM 593 C CA . ASN A 1 81 ? -10.889 -2.472 19.142 1.00 95.06 81 ASN A CA 1
ATOM 594 C C . ASN A 1 81 ? -9.385 -2.798 19.164 1.00 95.06 81 ASN A C 1
ATOM 596 O O . ASN A 1 81 ? -8.740 -2.561 20.179 1.00 95.06 81 ASN A O 1
ATOM 600 N N . GLY A 1 82 ? -8.845 -3.406 18.104 1.00 95.44 82 GLY A N 1
ATOM 601 C CA . GLY A 1 82 ? -7.409 -3.653 17.995 1.00 95.44 82 GLY A CA 1
ATOM 602 C C . GLY A 1 82 ? -6.626 -2.376 17.670 1.00 95.44 82 GLY A C 1
ATOM 603 O O . GLY A 1 82 ? -7.217 -1.416 17.175 1.00 95.44 82 GLY A O 1
ATOM 604 N N . PRO A 1 83 ? -5.304 -2.368 17.904 1.00 98.12 83 PRO A N 1
ATOM 605 C CA . PRO A 1 83 ? -4.442 -1.319 17.388 1.00 98.12 83 PRO A CA 1
ATOM 606 C C . PRO A 1 83 ? -4.253 -1.501 15.878 1.00 98.12 83 PRO A C 1
ATOM 608 O O . PRO A 1 83 ? -4.203 -2.628 15.365 1.00 98.12 83 PRO A O 1
ATOM 611 N N . PHE A 1 84 ? -4.094 -0.392 15.166 1.00 98.75 84 PHE A N 1
ATOM 612 C CA . PHE A 1 84 ? -3.877 -0.359 13.722 1.00 98.75 84 PHE A CA 1
ATOM 613 C C . PHE A 1 84 ? -2.597 0.393 13.378 1.00 98.75 84 PHE A C 1
ATOM 615 O O . PHE A 1 84 ? -2.147 1.257 14.126 1.00 98.75 84 PHE A O 1
ATOM 622 N N . LEU A 1 85 ? -2.020 0.072 12.229 1.00 98.69 85 LEU A N 1
ATOM 623 C CA . LEU A 1 85 ? -0.786 0.680 11.747 1.00 98.69 85 LEU A CA 1
ATOM 624 C C . LEU A 1 85 ? -1.033 1.318 10.387 1.00 98.69 85 LEU A C 1
ATOM 626 O O . LEU A 1 85 ? -1.641 0.684 9.540 1.00 98.69 85 LEU A O 1
ATOM 630 N N . ASP A 1 86 ? -0.516 2.512 10.144 1.00 98.69 86 ASP A N 1
ATOM 631 C CA . ASP A 1 86 ? -0.262 3.007 8.793 1.00 98.69 86 ASP A CA 1
ATOM 632 C C . ASP A 1 86 ? 1.243 2.911 8.502 1.00 98.69 86 ASP A C 1
ATOM 634 O O . ASP A 1 86 ? 2.058 3.565 9.159 1.00 98.69 86 ASP A O 1
ATOM 638 N N . TYR A 1 87 ? 1.618 2.023 7.580 1.00 98.38 87 TYR A N 1
ATOM 639 C CA . TYR A 1 87 ? 2.997 1.740 7.189 1.00 98.38 87 TYR A CA 1
ATOM 640 C C . TYR A 1 87 ? 3.339 2.520 5.918 1.00 98.38 87 TYR A C 1
ATOM 642 O O . TYR A 1 87 ? 2.703 2.330 4.883 1.00 98.38 87 TYR A O 1
ATOM 650 N N . GLY A 1 88 ? 4.362 3.372 5.991 1.00 96.75 88 GLY A N 1
ATOM 651 C CA . GLY A 1 88 ? 4.607 4.407 4.983 1.00 96.75 88 GLY A CA 1
ATOM 652 C C . GLY A 1 88 ? 3.619 5.567 5.123 1.00 96.75 88 GLY A C 1
ATOM 653 O O . GLY A 1 88 ? 3.048 6.022 4.138 1.00 96.75 88 GLY A O 1
ATOM 654 N N . ALA A 1 89 ? 3.362 6.005 6.360 1.00 96.88 89 ALA A N 1
ATOM 655 C CA . ALA A 1 89 ? 2.318 6.983 6.680 1.00 96.88 89 ALA A CA 1
ATOM 656 C C . ALA A 1 89 ? 2.578 8.410 6.155 1.00 96.88 89 ALA A C 1
ATOM 658 O O . ALA A 1 89 ? 1.745 9.308 6.343 1.00 96.88 89 ALA A O 1
ATOM 659 N N . GLY A 1 90 ? 3.746 8.673 5.568 1.00 94.81 90 GLY A N 1
ATOM 660 C CA . GLY A 1 90 ? 4.141 9.985 5.087 1.00 94.81 90 GLY A CA 1
ATOM 661 C C . GLY A 1 90 ? 4.108 11.030 6.203 1.00 94.81 90 GLY A C 1
ATOM 662 O O . GLY A 1 90 ? 4.735 10.903 7.254 1.00 94.81 90 GLY A O 1
ATOM 663 N N . ASN A 1 91 ? 3.316 12.079 5.989 1.00 94.94 91 ASN A N 1
ATOM 664 C CA . ASN A 1 91 ? 3.132 13.156 6.961 1.00 94.94 91 ASN A CA 1
ATOM 665 C C . ASN A 1 91 ? 2.170 12.805 8.120 1.00 94.94 91 ASN A C 1
ATOM 667 O O . ASN A 1 91 ? 1.988 13.633 9.015 1.00 94.94 91 ASN A O 1
ATOM 671 N N . GLY A 1 92 ? 1.553 11.618 8.126 1.00 96.75 92 GLY A N 1
ATOM 672 C CA . GLY A 1 92 ? 0.647 11.163 9.186 1.00 96.75 92 GLY A CA 1
ATOM 673 C C . GLY A 1 92 ? -0.813 11.581 9.040 1.00 96.75 92 GLY A C 1
ATOM 674 O O . GLY A 1 92 ? -1.598 11.360 9.960 1.00 96.75 92 GLY A O 1
ATOM 675 N N . LEU A 1 93 ? -1.213 12.187 7.918 1.00 97.50 93 LEU A N 1
ATOM 676 C CA . LEU A 1 93 ? -2.582 12.682 7.751 1.00 97.50 93 LEU A CA 1
ATOM 677 C C . LEU A 1 93 ? -3.634 11.572 7.902 1.00 97.50 93 LEU A C 1
ATOM 679 O O . LEU A 1 93 ? -4.646 11.779 8.573 1.00 97.50 93 LEU A O 1
ATOM 683 N N . LEU A 1 94 ? -3.409 10.394 7.308 1.00 98.44 94 LEU A N 1
ATOM 684 C CA . LEU A 1 94 ? -4.354 9.278 7.408 1.00 98.44 94 LEU A CA 1
ATOM 685 C C . LEU A 1 94 ? -4.511 8.806 8.859 1.00 98.44 94 LEU A C 1
ATOM 687 O O . LEU A 1 94 ? -5.635 8.616 9.319 1.00 98.44 94 LEU A O 1
ATOM 691 N N . VAL A 1 95 ? -3.410 8.701 9.603 1.00 98.44 95 VAL A N 1
ATOM 692 C CA . VAL A 1 95 ? -3.410 8.324 11.025 1.00 98.44 95 VAL A CA 1
ATOM 693 C C . VAL A 1 95 ? -4.257 9.302 11.830 1.00 98.44 95 VAL A C 1
ATOM 695 O O . VAL A 1 95 ? -5.158 8.878 12.553 1.00 98.44 95 VAL A O 1
ATOM 698 N N . ARG A 1 96 ? -4.053 10.614 11.650 1.00 97.62 96 ARG A N 1
ATOM 699 C CA . ARG A 1 96 ? -4.870 11.639 12.314 1.00 97.62 96 ARG A CA 1
ATOM 700 C C . ARG A 1 96 ? -6.354 11.497 11.968 1.00 97.62 96 ARG A C 1
ATOM 702 O O . ARG A 1 96 ? -7.189 11.458 12.865 1.00 97.62 96 ARG A O 1
ATOM 709 N N . LEU A 1 97 ? -6.680 11.333 10.686 1.00 97.81 97 LEU A N 1
ATOM 710 C CA . LEU A 1 97 ? -8.059 11.142 10.224 1.00 97.81 97 LEU A CA 1
ATOM 711 C C . LEU A 1 97 ? -8.727 9.889 10.814 1.00 97.81 97 LEU A C 1
ATOM 713 O O . LEU A 1 97 ? -9.934 9.903 11.071 1.00 97.81 97 LEU A O 1
ATOM 717 N N . MET A 1 98 ? -7.971 8.806 11.002 1.00 98.19 98 MET A N 1
ATOM 718 C CA . MET A 1 98 ? -8.478 7.557 11.571 1.00 98.19 98 MET A CA 1
ATOM 719 C C . MET A 1 98 ? -8.683 7.655 13.086 1.00 98.19 98 MET A C 1
ATOM 721 O O . MET A 1 98 ? -9.715 7.197 13.582 1.00 98.19 98 MET A O 1
ATOM 725 N N . ARG A 1 99 ? -7.780 8.325 13.812 1.00 98.00 99 ARG A N 1
ATOM 726 C CA . ARG A 1 99 ? -7.928 8.581 15.256 1.00 98.00 99 ARG A CA 1
ATOM 727 C C . ARG A 1 99 ? -9.080 9.525 15.566 1.00 98.00 99 ARG A C 1
ATOM 729 O O . ARG A 1 99 ? -9.878 9.249 16.465 1.00 98.00 99 ARG A O 1
ATOM 736 N N . ASP A 1 100 ? -9.263 10.560 14.751 1.00 96.62 100 ASP A N 1
ATOM 737 C CA . ASP A 1 100 ? -10.428 11.443 14.839 1.00 96.62 100 ASP A CA 1
ATOM 738 C C . ASP A 1 100 ? -11.738 10.670 14.613 1.00 96.62 100 ASP A C 1
ATOM 740 O O . ASP A 1 100 ? -12.765 10.997 15.212 1.00 96.62 100 ASP A O 1
ATOM 744 N N . ALA A 1 101 ? -11.698 9.611 13.795 1.00 96.06 101 ALA A N 1
ATOM 745 C CA . ALA A 1 101 ? -12.808 8.685 13.575 1.00 96.06 101 ALA A CA 1
ATOM 746 C C . ALA A 1 101 ? -12.952 7.597 14.662 1.00 96.06 101 ALA A C 1
ATOM 748 O O . ALA A 1 101 ? -13.905 6.819 14.604 1.00 96.06 101 ALA A O 1
ATOM 749 N N . GLY A 1 102 ? -12.063 7.558 15.660 1.00 97.12 102 GLY A N 1
ATOM 750 C CA . GLY A 1 102 ? -12.123 6.643 16.803 1.00 97.12 102 GLY A CA 1
ATOM 751 C C . GLY A 1 102 ? -11.403 5.303 16.617 1.00 97.12 102 GLY A C 1
ATOM 752 O O . GLY A 1 102 ? -11.671 4.362 17.370 1.00 97.12 102 GLY A O 1
ATOM 753 N N . TRP A 1 103 ? -10.538 5.188 15.606 1.00 97.75 103 TRP A N 1
ATOM 754 C CA . TRP A 1 103 ? -9.696 4.014 15.369 1.00 97.75 103 TRP A CA 1
ATOM 755 C C . TRP A 1 103 ? -8.286 4.254 15.904 1.00 97.75 103 TRP A C 1
ATOM 757 O O . TRP A 1 103 ? -7.668 5.268 15.582 1.00 97.75 103 TRP A O 1
ATOM 767 N N . ASP A 1 104 ? -7.765 3.312 16.686 1.00 98.06 104 ASP A N 1
ATOM 768 C CA . ASP A 1 104 ? -6.475 3.443 17.367 1.00 98.06 104 ASP A CA 1
ATOM 769 C C . ASP A 1 104 ? -5.292 3.186 16.417 1.00 98.06 104 ASP A C 1
ATOM 771 O O . ASP A 1 104 ? -4.670 2.125 16.419 1.00 98.06 104 ASP A O 1
ATOM 775 N N . PHE A 1 105 ? -5.047 4.145 15.520 1.00 98.50 105 PHE A N 1
ATOM 776 C CA . PHE A 1 105 ? -3.971 4.095 14.530 1.00 98.50 105 PHE A CA 1
ATOM 777 C C . PHE A 1 105 ? -2.651 4.638 15.083 1.00 98.50 105 PHE A C 1
ATOM 779 O O . PHE A 1 105 ? -2.621 5.680 15.745 1.00 98.50 105 PHE A O 1
ATOM 786 N N . TYR A 1 106 ? -1.574 3.957 14.709 1.00 98.50 106 TYR A N 1
ATOM 787 C CA . TYR A 1 106 ? -0.172 4.315 14.898 1.00 98.50 106 TYR A CA 1
ATOM 788 C C . TYR A 1 106 ? 0.505 4.433 13.534 1.00 98.50 106 TYR A C 1
ATOM 790 O O . TYR A 1 106 ? -0.050 3.992 12.525 1.00 98.50 106 TYR A O 1
ATOM 798 N N . TRP A 1 107 ? 1.695 5.023 13.482 1.00 98.19 107 TRP A N 1
ATOM 799 C CA . TRP A 1 107 ? 2.366 5.293 12.213 1.00 98.19 107 TRP A CA 1
ATOM 800 C C . TRP A 1 107 ? 3.814 4.818 12.183 1.00 98.19 107 TRP A C 1
ATOM 802 O O . TRP A 1 107 ? 4.527 4.853 13.184 1.00 98.19 107 TRP A O 1
ATOM 812 N N . PHE A 1 108 ? 4.257 4.430 10.993 1.00 97.81 108 PHE A N 1
ATOM 813 C CA . PHE A 1 108 ? 5.664 4.246 10.668 1.00 97.81 108 PHE A CA 1
ATOM 814 C C . PHE A 1 108 ? 5.947 4.804 9.274 1.00 97.81 108 PHE A C 1
ATOM 816 O O . PHE A 1 108 ? 5.161 4.595 8.353 1.00 97.81 108 PHE A O 1
ATOM 823 N N . ASP A 1 109 ? 7.080 5.482 9.102 1.00 96.00 109 ASP A N 1
ATOM 824 C CA . ASP A 1 109 ? 7.606 5.863 7.793 1.00 96.00 109 ASP A CA 1
ATOM 825 C C . ASP A 1 109 ? 9.141 5.900 7.842 1.00 96.00 109 ASP A C 1
ATOM 827 O O . ASP A 1 109 ? 9.721 6.395 8.809 1.00 96.00 109 ASP A O 1
ATOM 831 N N . ARG A 1 110 ? 9.802 5.342 6.819 1.00 92.81 110 ARG A N 1
ATOM 832 C CA . ARG A 1 110 ? 11.272 5.266 6.743 1.00 92.81 110 ARG A CA 1
ATOM 833 C C . ARG A 1 110 ? 11.903 6.587 6.287 1.00 92.81 110 ARG A C 1
ATOM 835 O O . ARG A 1 110 ? 13.061 6.836 6.609 1.00 92.81 110 ARG A O 1
ATOM 842 N N . TYR A 1 111 ? 11.179 7.396 5.518 1.00 90.50 111 TYR A N 1
ATOM 843 C CA . TYR A 1 111 ? 11.731 8.532 4.775 1.00 90.50 111 TYR A CA 1
ATOM 844 C C . TYR A 1 111 ? 11.084 9.865 5.158 1.00 90.50 111 TYR A C 1
ATOM 846 O O . TYR A 1 111 ? 11.751 10.898 5.171 1.00 90.50 111 TYR A O 1
ATOM 854 N N . SER A 1 112 ? 9.794 9.856 5.481 1.00 89.19 112 SER A N 1
ATOM 855 C CA . SER A 1 112 ? 9.020 11.062 5.750 1.00 89.19 112 SER A CA 1
ATOM 856 C C . SER A 1 112 ? 9.007 11.411 7.228 1.00 89.19 112 SER A C 1
ATOM 858 O O . SER A 1 112 ? 8.750 10.579 8.098 1.00 89.19 112 SER A O 1
ATOM 860 N N . ARG A 1 113 ? 9.186 12.701 7.520 1.00 88.19 113 ARG A N 1
ATOM 861 C CA . ARG A 1 113 ? 8.870 13.236 8.841 1.00 88.19 113 ARG A CA 1
ATOM 862 C C . ARG A 1 113 ? 7.355 13.343 8.999 1.00 88.19 113 ARG A C 1
ATOM 864 O O . ARG A 1 113 ? 6.686 14.017 8.217 1.00 88.19 113 ARG A O 1
ATOM 871 N N . ASN A 1 114 ? 6.835 12.763 10.073 1.00 92.06 114 ASN A N 1
ATOM 872 C CA . ASN A 1 114 ? 5.432 12.902 10.427 1.00 92.06 114 ASN A CA 1
ATOM 873 C C . ASN A 1 114 ? 5.131 14.306 10.985 1.00 92.06 114 ASN A C 1
ATOM 875 O O . ASN A 1 114 ? 5.864 14.819 11.834 1.00 92.06 114 ASN A O 1
ATOM 879 N N . LEU A 1 115 ? 4.055 14.926 10.495 1.00 93.81 115 LEU A N 1
ATOM 880 C CA . LEU A 1 115 ? 3.622 16.275 10.870 1.00 93.81 115 LEU A CA 1
ATOM 881 C C . LEU A 1 115 ? 2.342 16.260 11.712 1.00 93.81 115 LEU A C 1
ATOM 883 O O . LEU A 1 115 ? 2.200 17.074 12.620 1.00 93.81 115 LEU A O 1
ATOM 887 N N . PHE A 1 116 ? 1.406 15.353 11.419 1.00 94.94 116 PHE A N 1
ATOM 888 C CA . PHE A 1 116 ? 0.056 15.378 11.999 1.00 94.94 116 PHE A CA 1
ATOM 889 C C . PHE A 1 116 ? -0.134 14.441 13.197 1.00 94.94 116 PHE A C 1
ATOM 891 O O . PHE A 1 116 ? -1.087 14.599 13.963 1.00 94.94 116 PHE A O 1
ATOM 898 N N . SER A 1 117 ? 0.759 13.475 13.382 1.00 93.69 117 SER A N 1
ATOM 899 C CA . SER A 1 117 ? 0.619 12.354 14.317 1.00 93.69 117 SER A CA 1
ATOM 900 C C . SER A 1 117 ? 1.905 12.063 15.095 1.00 93.69 117 SER A C 1
ATOM 902 O O . SER A 1 117 ? 2.106 10.941 15.550 1.00 93.69 117 SER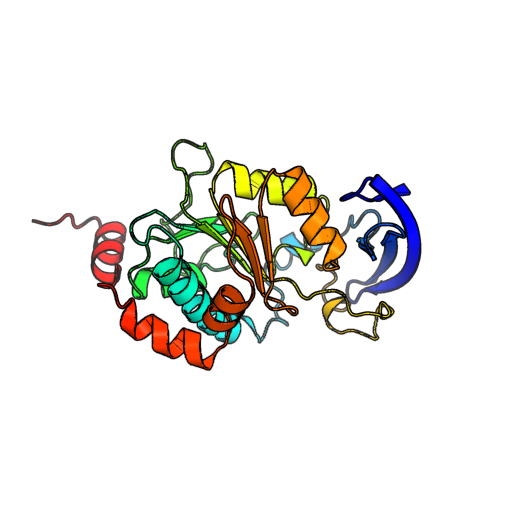 A O 1
ATOM 904 N N . ALA A 1 118 ? 2.769 13.062 15.284 1.00 88.12 118 ALA A N 1
ATOM 905 C CA . ALA A 1 118 ? 3.945 12.937 16.145 1.00 88.12 118 ALA A CA 1
ATOM 906 C C . ALA A 1 118 ? 3.566 12.407 17.543 1.00 88.12 118 ALA A C 1
ATOM 908 O O . ALA A 1 118 ? 2.545 12.811 18.107 1.00 88.12 118 ALA A O 1
ATOM 909 N N . GLY A 1 119 ? 4.376 11.497 18.088 1.00 91.88 119 GLY A N 1
ATOM 910 C CA . GLY A 1 119 ? 4.108 10.844 19.368 1.00 91.88 119 GLY A CA 1
ATOM 911 C C . GLY A 1 119 ? 3.186 9.626 19.281 1.00 91.88 119 GLY A C 1
ATOM 912 O O . GLY A 1 119 ? 2.835 9.086 20.326 1.00 91.88 119 GLY A O 1
ATOM 913 N N . LEU A 1 120 ? 2.759 9.210 18.082 1.00 96.00 120 LEU A N 1
ATOM 914 C CA . LEU A 1 120 ? 1.959 8.003 17.809 1.00 96.00 120 LEU A CA 1
ATOM 915 C C . LEU A 1 120 ? 2.748 6.965 16.991 1.00 96.00 120 LEU A C 1
ATOM 917 O O . LEU A 1 120 ? 2.184 6.264 16.148 1.00 96.00 120 LEU A O 1
ATOM 921 N N . GLU A 1 121 ? 4.059 6.907 17.199 1.00 97.00 121 GLU A N 1
ATOM 922 C CA . GLU A 1 121 ? 4.954 5.979 16.518 1.00 97.00 121 GLU A CA 1
ATOM 923 C C . GLU A 1 121 ? 4.549 4.531 16.805 1.00 97.00 121 GLU A C 1
ATOM 925 O O . GLU A 1 121 ? 4.141 4.174 17.915 1.00 97.00 121 GLU A O 1
ATOM 930 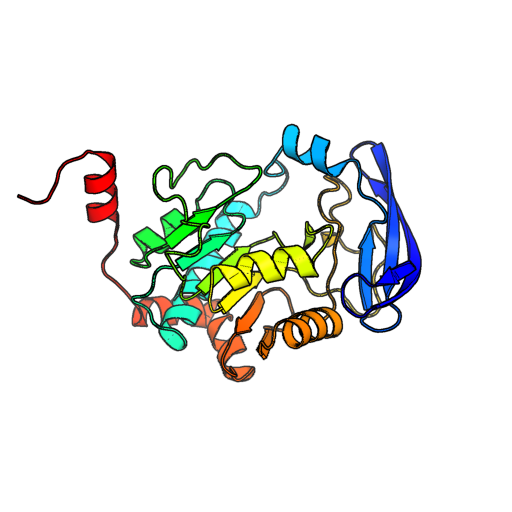N N . ALA A 1 122 ? 4.648 3.700 15.777 1.00 97.44 122 ALA A N 1
ATOM 931 C CA . ALA A 1 122 ? 4.370 2.286 15.883 1.00 97.44 122 ALA A CA 1
ATOM 932 C C . ALA A 1 122 ? 5.499 1.533 16.592 1.00 97.44 122 ALA A C 1
ATOM 934 O O . ALA A 1 122 ? 6.681 1.806 16.381 1.00 97.44 122 ALA A O 1
ATOM 935 N N . ASP A 1 123 ? 5.123 0.525 17.372 1.00 96.06 123 ASP A N 1
ATOM 936 C CA . ASP A 1 123 ? 6.053 -0.464 17.892 1.00 96.06 123 ASP A CA 1
ATOM 937 C C . ASP A 1 123 ? 6.327 -1.521 16.815 1.00 96.06 123 ASP A C 1
ATOM 939 O O . ASP A 1 123 ? 5.451 -2.296 16.430 1.00 96.06 123 ASP A O 1
ATOM 943 N N . LEU A 1 124 ? 7.564 -1.544 16.320 1.00 95.31 124 LEU A N 1
ATOM 944 C CA . LEU A 1 124 ? 8.020 -2.512 15.322 1.00 95.31 124 LEU A CA 1
ATOM 945 C C . LEU A 1 124 ? 8.834 -3.668 15.921 1.00 95.31 124 LEU A C 1
ATOM 947 O O . LEU A 1 124 ? 9.328 -4.508 15.171 1.00 95.31 124 LEU A O 1
ATOM 951 N N . SER A 1 125 ? 8.987 -3.724 17.249 1.00 93.06 125 SER A N 1
ATOM 952 C CA . SER A 1 125 ? 9.730 -4.793 17.932 1.00 93.06 125 SER A CA 1
ATOM 953 C C . SER A 1 125 ? 9.002 -6.143 17.899 1.00 93.06 125 SER A C 1
ATOM 955 O O . SER A 1 125 ? 9.635 -7.192 18.018 1.00 93.06 125 SER A O 1
ATOM 957 N N . GLY A 1 126 ? 7.679 -6.115 17.704 1.00 86.31 126 GLY A N 1
ATOM 958 C CA . GLY A 1 126 ? 6.802 -7.285 17.738 1.00 86.31 126 GLY A CA 1
ATOM 959 C C . GLY A 1 126 ? 6.138 -7.533 19.095 1.00 86.31 126 GLY A C 1
ATOM 960 O O . GLY A 1 126 ? 5.363 -8.484 19.204 1.00 86.31 126 GLY A O 1
ATOM 961 N N . GLU A 1 127 ? 6.384 -6.693 20.110 1.00 91.94 127 GLU A N 1
ATOM 962 C CA . GLU A 1 127 ? 5.638 -6.737 21.378 1.00 91.94 127 GLU A CA 1
ATOM 963 C C . GLU A 1 127 ? 4.154 -6.408 21.155 1.00 91.94 127 GLU A C 1
ATOM 965 O O . GLU A 1 127 ? 3.267 -7.068 21.703 1.00 91.94 127 GLU A O 1
ATOM 970 N N . THR A 1 128 ? 3.877 -5.448 20.270 1.00 94.44 128 THR A N 1
ATOM 971 C CA . THR A 1 128 ? 2.533 -5.141 19.778 1.00 94.44 128 THR A CA 1
ATOM 972 C C . THR A 1 128 ? 2.266 -5.840 18.448 1.00 94.44 128 THR A C 1
ATOM 974 O O . THR A 1 128 ? 3.017 -5.705 17.486 1.00 94.44 128 THR A O 1
ATOM 977 N N . THR A 1 129 ? 1.144 -6.558 18.354 1.00 97.25 129 THR A N 1
ATOM 978 C CA . THR A 1 129 ? 0.634 -7.066 17.071 1.00 97.25 129 THR A CA 1
ATOM 979 C C . THR A 1 129 ? -0.586 -6.263 16.637 1.00 97.25 129 THR A C 1
ATOM 981 O O . THR A 1 129 ? -1.641 -6.336 17.270 1.00 97.25 129 THR A O 1
ATOM 984 N N . TYR A 1 130 ? -0.466 -5.555 15.516 1.00 98.62 130 TYR A N 1
ATOM 985 C CA . TYR A 1 130 ? -1.548 -4.775 14.924 1.00 98.62 130 TYR A CA 1
ATOM 986 C C . TYR A 1 130 ? -2.614 -5.678 14.295 1.00 98.62 130 TYR A C 1
ATOM 988 O O . TYR A 1 130 ? -2.308 -6.666 13.618 1.00 98.62 130 TYR A O 1
ATOM 996 N N . GLU A 1 131 ? -3.891 -5.341 14.487 1.00 98.56 131 GLU A N 1
ATOM 997 C CA . GLU A 1 131 ? -4.999 -6.091 13.882 1.00 98.56 131 GLU A CA 1
ATOM 998 C C . GLU A 1 131 ? -4.983 -5.942 12.355 1.00 98.56 131 GLU A C 1
ATOM 1000 O O . GLU A 1 131 ? -5.189 -6.915 11.623 1.00 98.56 131 GLU A O 1
ATOM 1005 N N . LEU A 1 132 ? -4.698 -4.737 11.862 1.00 98.69 132 LEU A N 1
ATOM 1006 C CA . LEU A 1 132 ? -4.553 -4.445 10.442 1.00 98.69 132 LEU A CA 1
ATOM 1007 C C . LEU A 1 132 ? -3.566 -3.293 10.238 1.00 98.69 132 LEU A C 1
ATOM 1009 O O . LEU A 1 132 ? -3.631 -2.283 10.939 1.00 98.69 132 LEU A O 1
ATOM 1013 N N . ALA A 1 133 ? -2.680 -3.454 9.259 1.00 98.81 133 ALA A N 1
ATOM 1014 C CA . ALA A 1 133 ? -1.874 -2.374 8.714 1.00 98.81 133 ALA A CA 1
ATOM 1015 C C . ALA A 1 133 ? -2.512 -1.810 7.436 1.00 98.81 133 ALA A C 1
ATOM 1017 O O . ALA A 1 133 ? -3.089 -2.562 6.643 1.00 98.81 133 ALA A O 1
ATOM 1018 N N . THR A 1 134 ? -2.380 -0.505 7.221 1.00 98.88 134 THR A N 1
ATOM 1019 C CA . THR A 1 134 ? -2.555 0.158 5.933 1.00 98.88 134 THR A CA 1
ATOM 1020 C C . THR A 1 134 ? -1.203 0.439 5.284 1.00 98.88 134 THR A C 1
ATOM 1022 O O . THR A 1 134 ? -0.217 0.636 5.985 1.00 98.88 134 THR A O 1
ATOM 1025 N N . ALA A 1 135 ? -1.141 0.417 3.952 1.00 98.56 135 ALA A N 1
ATOM 1026 C CA . ALA A 1 135 ? 0.015 0.889 3.182 1.00 98.56 135 ALA A CA 1
ATOM 1027 C C . ALA A 1 135 ? -0.483 1.541 1.884 1.00 98.56 135 ALA A C 1
ATOM 1029 O O . ALA A 1 135 ? -0.940 0.846 0.973 1.00 98.56 135 ALA A O 1
ATOM 1030 N N . VAL A 1 136 ? -0.485 2.873 1.829 1.00 98.00 136 VAL A N 1
ATOM 1031 C CA . VAL A 1 136 ? -1.179 3.652 0.789 1.00 98.00 136 VAL A CA 1
ATOM 1032 C C . VAL A 1 136 ? -0.173 4.338 -0.132 1.00 98.00 136 VAL A C 1
ATOM 1034 O O . VAL A 1 136 ? 0.494 5.263 0.308 1.00 98.00 136 VAL A O 1
ATOM 1037 N N . GLU A 1 137 ? -0.117 3.922 -1.401 1.00 95.44 137 GLU A N 1
ATOM 1038 C CA . GLU A 1 137 ? 0.880 4.364 -2.404 1.00 95.44 137 GLU A CA 1
ATOM 1039 C C . GLU A 1 137 ? 2.312 4.102 -1.906 1.00 95.44 137 GLU A C 1
ATOM 1041 O O . GLU A 1 137 ? 3.153 4.987 -1.788 1.00 95.44 137 GLU A O 1
ATOM 1046 N N . VAL A 1 138 ? 2.544 2.858 -1.480 1.00 96.62 138 VAL A N 1
ATOM 1047 C CA . VAL A 1 138 ? 3.814 2.412 -0.885 1.00 96.62 138 VAL A CA 1
ATOM 1048 C C . VAL A 1 138 ? 4.355 1.192 -1.623 1.00 96.62 138 VAL A C 1
ATOM 1050 O O . VAL A 1 138 ? 5.562 1.064 -1.826 1.00 96.62 138 VAL A O 1
ATOM 1053 N N . ALA A 1 139 ? 3.485 0.272 -2.048 1.00 98.19 139 ALA A N 1
ATOM 1054 C CA . ALA A 1 139 ? 3.918 -1.012 -2.591 1.00 98.19 139 ALA A CA 1
ATOM 1055 C C . ALA A 1 139 ? 4.684 -0.868 -3.915 1.00 98.19 139 ALA A C 1
ATOM 1057 O O . ALA A 1 139 ? 5.597 -1.646 -4.199 1.00 98.19 139 ALA A O 1
ATOM 1058 N N . GLU A 1 140 ? 4.340 0.125 -4.727 1.00 97.19 140 GLU A N 1
ATOM 1059 C CA . GLU A 1 140 ? 4.979 0.451 -6.000 1.00 97.19 140 GLU A CA 1
ATOM 1060 C C . GLU A 1 140 ? 6.410 0.979 -5.844 1.00 97.19 140 GLU A C 1
ATOM 1062 O O . GLU A 1 140 ? 7.173 1.022 -6.810 1.00 97.19 140 GLU A O 1
ATOM 1067 N N . HIS A 1 141 ? 6.813 1.286 -4.613 1.00 96.00 141 HIS A N 1
ATOM 1068 C CA . HIS A 1 141 ? 8.147 1.748 -4.258 1.00 96.00 141 HIS A CA 1
ATOM 1069 C C . HIS A 1 141 ? 9.069 0.611 -3.773 1.00 96.00 141 HIS A C 1
ATOM 1071 O O . HIS A 1 141 ? 10.248 0.840 -3.493 1.00 96.00 141 HIS A O 1
ATOM 1077 N N . PHE A 1 142 ? 8.564 -0.623 -3.652 1.00 96.94 142 PHE A N 1
ATOM 1078 C CA . PHE A 1 142 ? 9.336 -1.744 -3.114 1.00 96.94 142 PHE A CA 1
ATOM 1079 C C . PHE A 1 142 ? 10.362 -2.289 -4.110 1.00 96.94 142 PHE A C 1
ATOM 1081 O O . PHE A 1 142 ? 10.016 -2.875 -5.134 1.00 96.94 142 PHE A O 1
ATOM 1088 N N . VAL A 1 143 ? 11.645 -2.186 -3.753 1.00 95.75 143 VAL A N 1
ATOM 1089 C CA . VAL A 1 143 ? 12.745 -2.818 -4.504 1.00 95.75 143 VAL A CA 1
ATOM 1090 C C . VAL A 1 143 ? 12.734 -4.341 -4.322 1.00 95.75 143 VAL A C 1
ATOM 1092 O O . VAL A 1 143 ? 12.917 -5.079 -5.291 1.00 95.75 143 VAL A O 1
ATOM 1095 N N . ASP A 1 144 ? 12.466 -4.813 -3.098 1.00 96.38 144 ASP A N 1
ATOM 1096 C CA . ASP A 1 144 ? 12.207 -6.222 -2.775 1.00 96.38 144 ASP A CA 1
ATOM 1097 C C . ASP A 1 144 ? 10.793 -6.369 -2.182 1.00 96.38 144 ASP A C 1
ATOM 1099 O O . ASP A 1 144 ? 10.609 -6.274 -0.962 1.00 96.38 144 ASP A O 1
ATOM 1103 N N . PRO A 1 145 ? 9.771 -6.600 -3.029 1.00 97.31 145 PRO A N 1
ATOM 1104 C CA . PRO A 1 145 ? 8.394 -6.717 -2.566 1.00 97.31 145 PRO A CA 1
ATOM 1105 C C . PRO A 1 145 ? 8.196 -7.816 -1.521 1.00 97.31 145 PRO A C 1
ATOM 1107 O O . PRO A 1 145 ? 7.466 -7.617 -0.555 1.00 97.31 145 PRO A O 1
ATOM 1110 N N . LEU A 1 146 ? 8.831 -8.985 -1.674 1.00 97.88 146 LEU A N 1
ATOM 1111 C CA . LEU A 1 146 ? 8.608 -10.085 -0.733 1.00 97.88 146 LEU A CA 1
ATOM 1112 C C . LEU A 1 146 ? 9.161 -9.763 0.653 1.00 97.88 146 LEU A C 1
ATOM 1114 O O . LEU A 1 146 ? 8.547 -10.167 1.641 1.00 97.88 146 LEU A O 1
ATOM 1118 N N . ALA A 1 147 ? 10.305 -9.083 0.736 1.00 97.69 147 ALA A N 1
ATOM 1119 C CA . ALA A 1 147 ? 10.857 -8.635 2.009 1.00 97.69 147 ALA A CA 1
ATOM 1120 C C . ALA A 1 147 ? 9.945 -7.599 2.683 1.00 97.69 147 ALA A C 1
ATOM 1122 O O . ALA A 1 147 ? 9.558 -7.799 3.834 1.00 97.69 147 ALA A O 1
ATOM 1123 N N . GLU A 1 148 ? 9.531 -6.562 1.953 1.00 97.94 148 GLU A N 1
ATOM 1124 C CA . GLU A 1 148 ? 8.729 -5.457 2.499 1.00 97.94 148 GLU A CA 1
ATOM 1125 C C . GLU A 1 148 ? 7.330 -5.924 2.942 1.00 97.94 148 GLU A C 1
ATOM 1127 O O . GLU A 1 148 ? 6.924 -5.699 4.083 1.00 97.94 148 GLU A O 1
ATOM 1132 N N . PHE A 1 149 ? 6.612 -6.694 2.113 1.00 98.56 149 PHE A N 1
ATOM 1133 C CA . PHE A 1 149 ? 5.319 -7.263 2.517 1.00 98.56 149 PHE A CA 1
ATOM 1134 C C . PHE A 1 149 ? 5.450 -8.206 3.731 1.00 98.56 149 PHE A C 1
ATOM 1136 O O . PHE A 1 149 ? 4.549 -8.263 4.571 1.00 98.56 149 PHE A O 1
ATOM 1143 N N . ARG A 1 150 ? 6.570 -8.938 3.859 1.00 97.81 150 ARG A N 1
ATOM 1144 C CA . ARG A 1 150 ? 6.818 -9.828 5.006 1.00 97.81 150 ARG A CA 1
ATOM 1145 C C . ARG A 1 150 ? 7.088 -9.033 6.277 1.00 97.81 150 ARG A C 1
ATOM 1147 O O . ARG A 1 150 ? 6.598 -9.435 7.325 1.00 97.81 150 ARG A O 1
ATOM 1154 N N . GLN A 1 151 ? 7.825 -7.930 6.179 1.00 97.25 151 GLN A N 1
ATOM 1155 C CA . GLN A 1 151 ? 8.068 -7.020 7.295 1.00 97.25 151 GLN A CA 1
ATOM 1156 C C . GLN A 1 151 ? 6.758 -6.408 7.808 1.00 97.25 151 GLN A C 1
ATOM 1158 O O . GLN A 1 151 ? 6.517 -6.373 9.010 1.00 97.25 151 GLN A O 1
ATOM 1163 N N . ILE A 1 152 ? 5.861 -5.988 6.915 1.00 98.12 152 ILE A N 1
ATOM 1164 C CA . ILE A 1 152 ? 4.553 -5.465 7.336 1.00 98.12 152 ILE A CA 1
ATO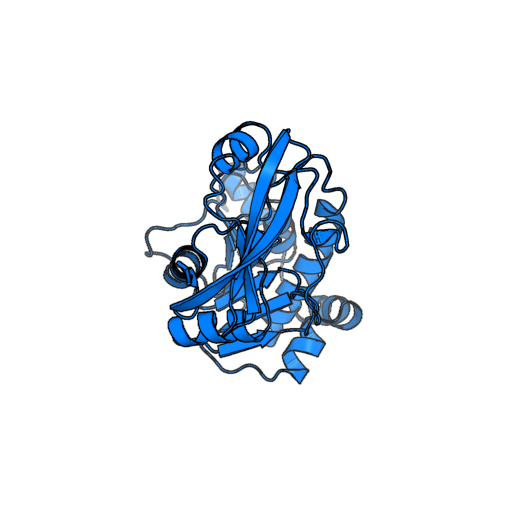M 1165 C C . ILE A 1 152 ? 3.743 -6.558 8.055 1.00 98.12 152 ILE A C 1
ATOM 1167 O O . ILE A 1 152 ? 3.200 -6.339 9.138 1.00 98.12 152 ILE A O 1
ATOM 1171 N N . LEU A 1 153 ? 3.695 -7.768 7.490 1.00 98.06 153 LEU A N 1
ATOM 1172 C CA . LEU A 1 153 ? 2.940 -8.889 8.066 1.00 98.06 153 LEU A CA 1
ATOM 1173 C C . LEU A 1 153 ? 3.616 -9.568 9.270 1.00 98.06 153 LEU A C 1
ATOM 1175 O O . LEU A 1 153 ? 3.015 -10.473 9.857 1.00 98.06 153 LEU A O 1
ATOM 1179 N N . SER A 1 154 ? 4.838 -9.171 9.647 1.00 96.94 154 SER A N 1
ATOM 1180 C CA . SER A 1 154 ? 5.450 -9.609 10.906 1.00 96.94 154 SER A CA 1
ATOM 1181 C C . SER A 1 154 ? 4.956 -8.799 12.102 1.00 96.94 154 SER A C 1
ATOM 1183 O O . SER A 1 154 ? 4.980 -9.316 13.212 1.00 96.94 154 SER A O 1
ATOM 1185 N N . VAL A 1 155 ? 4.479 -7.569 11.880 1.00 97.94 155 VAL A N 1
ATOM 1186 C CA . VAL A 1 155 ? 3.923 -6.699 12.934 1.00 97.94 155 VAL A CA 1
ATOM 1187 C C . VAL A 1 155 ? 2.399 -6.575 12.864 1.00 97.94 155 VAL A C 1
ATOM 1189 O O . VAL A 1 155 ? 1.765 -6.223 13.855 1.00 97.94 155 VAL A O 1
ATOM 1192 N N . ALA A 1 156 ? 1.779 -6.898 11.724 1.00 98.25 156 ALA A N 1
ATOM 1193 C CA . ALA A 1 156 ? 0.332 -6.832 11.535 1.00 98.25 156 ALA A CA 1
ATOM 1194 C C . ALA A 1 156 ? -0.272 -8.163 11.068 1.00 98.25 156 ALA A C 1
ATOM 1196 O O . ALA A 1 156 ? 0.289 -8.884 10.243 1.00 98.25 156 ALA A O 1
ATOM 1197 N N . ARG A 1 157 ? -1.480 -8.480 11.549 1.00 98.12 157 ARG A N 1
ATOM 1198 C CA . ARG A 1 157 ? -2.202 -9.698 11.141 1.00 98.12 157 ARG A CA 1
ATOM 1199 C C . ARG A 1 157 ? -2.712 -9.611 9.708 1.00 98.12 157 ARG A C 1
ATOM 1201 O O . ARG A 1 157 ? -2.700 -10.611 8.997 1.00 98.12 157 ARG A O 1
ATOM 1208 N N . ASN A 1 158 ? -3.189 -8.440 9.304 1.00 98.75 158 ASN A N 1
ATOM 1209 C CA . ASN A 1 158 ? -3.784 -8.188 7.996 1.00 98.75 158 ASN A CA 1
ATOM 1210 C C . ASN A 1 158 ? -3.161 -6.931 7.380 1.00 98.75 158 ASN A C 1
ATOM 1212 O O . ASN A 1 158 ? -2.666 -6.072 8.107 1.00 98.75 158 ASN A O 1
ATOM 1216 N N . LEU A 1 159 ? -3.229 -6.803 6.057 1.00 98.88 159 LEU A N 1
ATOM 1217 C CA . LEU A 1 159 ? -2.733 -5.636 5.330 1.00 98.88 159 LEU A CA 1
ATOM 1218 C C . LEU A 1 159 ? -3.750 -5.183 4.284 1.00 98.88 159 LEU A C 1
ATOM 1220 O O . LEU A 1 159 ? -3.990 -5.906 3.316 1.00 98.88 159 LEU A O 1
ATOM 1224 N N . LEU A 1 160 ? -4.312 -3.990 4.467 1.00 98.88 160 LEU A N 1
ATOM 1225 C CA . LEU A 1 160 ? -5.084 -3.265 3.457 1.00 98.88 160 LEU A CA 1
ATOM 1226 C C . LEU A 1 160 ? -4.150 -2.279 2.757 1.00 98.88 160 LEU A C 1
ATOM 1228 O O . LEU A 1 160 ? -3.665 -1.346 3.378 1.00 98.88 160 LEU A O 1
ATOM 1232 N N . PHE A 1 161 ? -3.888 -2.449 1.474 1.00 98.88 161 PHE A N 1
ATOM 1233 C CA . PHE A 1 161 ? -2.904 -1.622 0.784 1.00 98.88 161 PHE A CA 1
ATOM 1234 C C . PHE A 1 161 ? -3.423 -1.136 -0.555 1.00 98.88 161 PHE A C 1
ATOM 1236 O O . PHE A 1 161 ? -4.353 -1.722 -1.124 1.00 98.88 161 PHE A O 1
ATOM 1243 N N . THR A 1 162 ? -2.807 -0.066 -1.050 1.00 98.62 162 THR A N 1
ATOM 1244 C CA . THR A 1 162 ? -3.085 0.448 -2.384 1.00 98.62 162 THR A CA 1
ATOM 1245 C C . THR A 1 162 ? -1.892 0.300 -3.302 1.00 98.62 162 THR A C 1
ATOM 1247 O O . THR A 1 162 ? -0.746 0.466 -2.897 1.00 98.62 162 THR A O 1
ATOM 1250 N N . THR A 1 163 ? -2.194 -0.055 -4.543 1.00 98.19 163 THR A N 1
ATOM 1251 C CA . THR A 1 163 ? -1.301 0.044 -5.699 1.00 98.19 163 THR A CA 1
ATOM 1252 C C . THR A 1 163 ? -2.139 -0.232 -6.938 1.00 98.19 163 THR A C 1
ATOM 1254 O O . THR A 1 163 ? -3.019 -1.103 -6.897 1.00 98.19 163 THR A O 1
ATOM 1257 N N . GLN A 1 164 ? -1.922 0.479 -8.041 1.00 98.00 164 GLN A N 1
ATOM 1258 C CA . GLN A 1 164 ? -2.692 0.182 -9.247 1.00 98.00 164 GLN A CA 1
ATOM 1259 C C . GLN A 1 164 ? -2.271 -1.147 -9.866 1.00 98.00 164 GLN A C 1
ATOM 1261 O O . GLN A 1 164 ? -1.087 -1.423 -10.071 1.00 98.00 164 GLN A O 1
ATOM 1266 N N . LEU A 1 165 ? -3.268 -1.959 -10.215 1.00 98.25 165 LEU A N 1
ATOM 1267 C CA . LEU A 1 165 ? -3.037 -3.165 -10.990 1.00 98.25 165 LEU A CA 1
ATOM 1268 C C . LEU A 1 165 ? -2.543 -2.809 -12.387 1.00 98.25 165 LEU A C 1
ATOM 1270 O O . LEU A 1 165 ? -3.122 -1.973 -13.081 1.00 98.25 165 LEU A O 1
ATOM 1274 N N . LEU A 1 166 ? -1.500 -3.516 -12.808 1.00 96.88 166 LEU A N 1
ATOM 1275 C CA . LEU A 1 166 ? -0.929 -3.409 -14.136 1.00 96.88 166 LEU A CA 1
ATOM 1276 C C . LEU A 1 166 ? -1.992 -3.755 -15.197 1.00 96.88 166 LEU A C 1
ATOM 1278 O O . LEU A 1 166 ? -2.506 -4.883 -15.182 1.00 96.88 166 LEU A O 1
ATOM 1282 N N . PRO A 1 167 ? -2.300 -2.837 -16.133 1.00 96.31 167 PRO A N 1
ATOM 1283 C CA . PRO A 1 167 ? -3.239 -3.119 -17.210 1.00 96.31 167 PRO A CA 1
ATOM 1284 C C . PRO A 1 167 ? -2.780 -4.287 -18.090 1.00 96.31 167 PRO A C 1
ATOM 1286 O O . PRO A 1 167 ? -1.591 -4.615 -18.165 1.00 96.31 167 PRO A O 1
ATOM 1289 N N . GLN A 1 168 ? -3.745 -4.917 -18.761 1.00 92.69 168 GLN A N 1
ATOM 1290 C CA . GLN A 1 168 ? -3.511 -5.974 -19.742 1.00 92.69 168 GLN A CA 1
ATOM 1291 C C . GLN A 1 168 ? -4.106 -5.547 -21.095 1.00 92.69 168 GLN A C 1
ATOM 1293 O O . GLN A 1 168 ? -5.312 -5.297 -21.152 1.00 92.69 168 GLN A O 1
ATOM 1298 N N . PRO A 1 169 ? -3.303 -5.456 -22.174 1.00 94.75 169 PRO A N 1
ATOM 1299 C CA . PRO A 1 169 ? -1.858 -5.708 -22.227 1.00 94.75 169 PRO A CA 1
ATOM 1300 C C . PRO A 1 169 ? -1.044 -4.680 -21.424 1.00 94.75 169 PRO A C 1
ATOM 1302 O O . PRO A 1 169 ? -1.509 -3.572 -21.164 1.00 94.75 169 PRO A O 1
ATOM 1305 N N . THR A 1 170 ? 0.173 -5.058 -21.027 1.00 96.88 170 THR A N 1
ATOM 1306 C CA . THR A 1 170 ? 1.062 -4.187 -20.249 1.00 96.88 170 THR A CA 1
ATOM 1307 C C . THR A 1 170 ? 1.471 -2.952 -21.061 1.00 96.88 170 THR A C 1
ATOM 1309 O O . THR A 1 170 ? 2.080 -3.113 -22.123 1.00 96.88 170 THR A O 1
ATOM 1312 N N . PRO A 1 171 ? 1.150 -1.732 -20.590 1.00 97.50 171 PRO A N 1
ATOM 1313 C CA . PRO A 1 171 ? 1.484 -0.498 -21.295 1.00 97.50 171 PRO A CA 1
ATOM 1314 C C . PRO A 1 171 ? 2.992 -0.241 -21.256 1.00 97.50 171 PRO A C 1
ATOM 1316 O O . PRO A 1 171 ? 3.670 -0.657 -20.316 1.00 97.50 171 PRO A O 1
ATOM 1319 N N . ARG A 1 172 ? 3.542 0.459 -22.255 1.00 97.12 172 ARG A N 1
ATOM 1320 C CA . ARG A 1 172 ? 4.943 0.894 -22.182 1.00 97.12 172 ARG A CA 1
ATOM 1321 C C . ARG A 1 172 ? 5.081 2.070 -21.205 1.00 97.12 172 ARG A C 1
ATOM 1323 O O . ARG A 1 172 ? 4.112 2.799 -20.977 1.00 97.12 172 ARG A O 1
ATOM 1330 N N . PRO A 1 173 ? 6.279 2.296 -20.637 1.00 95.94 173 PRO A N 1
ATOM 1331 C CA . PRO A 1 173 ? 6.574 3.534 -19.925 1.00 95.94 173 PRO A CA 1
ATOM 1332 C C . PRO A 1 173 ? 6.211 4.760 -20.776 1.00 95.94 173 PRO A C 1
ATOM 1334 O O . PRO A 1 173 ? 6.642 4.859 -21.923 1.00 95.94 173 PRO A O 1
ATOM 1337 N N . GLY A 1 174 ? 5.412 5.671 -20.218 1.00 93.94 174 GLY A N 1
ATOM 1338 C CA . GLY A 1 174 ? 4.871 6.846 -20.919 1.00 93.94 174 GLY A CA 1
ATOM 1339 C C . GLY A 1 174 ? 3.417 6.693 -21.381 1.00 93.94 174 GLY A C 1
ATOM 1340 O O . GLY A 1 174 ? 2.697 7.686 -21.410 1.00 93.94 174 GLY A O 1
ATOM 1341 N N . ASP A 1 175 ? 2.946 5.465 -21.625 1.00 96.62 175 ASP A N 1
ATOM 1342 C CA . ASP A 1 175 ? 1.549 5.193 -22.017 1.00 96.62 175 ASP A CA 1
ATOM 1343 C C . ASP A 1 175 ? 0.618 5.030 -20.805 1.00 96.62 175 ASP A C 1
ATOM 1345 O O . ASP A 1 175 ? -0.608 5.013 -20.925 1.00 96.62 175 ASP A O 1
ATOM 1349 N N . TRP A 1 176 ? 1.199 4.893 -19.614 1.00 97.06 176 TRP A N 1
ATOM 1350 C CA . TRP A 1 176 ? 0.478 4.796 -18.355 1.00 97.06 176 TRP A CA 1
ATOM 1351 C C . TRP A 1 176 ? 1.136 5.693 -17.316 1.00 97.06 176 TRP A C 1
ATOM 1353 O O . TRP A 1 176 ? 2.292 5.499 -16.941 1.00 97.06 176 TRP A O 1
ATOM 1363 N N . TRP A 1 177 ? 0.379 6.686 -16.853 1.00 93.75 177 TRP A N 1
ATOM 1364 C CA . TRP A 1 177 ? 0.859 7.713 -15.927 1.00 93.75 177 TRP A CA 1
ATOM 1365 C C . TRP A 1 177 ? 1.419 7.133 -14.623 1.00 93.75 177 TRP A C 1
ATOM 1367 O O . TRP A 1 177 ? 2.324 7.716 -14.037 1.00 93.75 177 TRP A O 1
ATOM 1377 N N . TYR A 1 178 ? 0.928 5.962 -14.198 1.00 95.75 178 TYR A N 1
ATOM 1378 C CA . TYR A 1 178 ? 1.335 5.333 -12.943 1.00 95.75 178 TYR A CA 1
ATOM 1379 C C . TYR A 1 178 ? 2.788 4.849 -12.950 1.00 95.75 178 TYR A C 1
ATOM 1381 O O . TYR A 1 178 ? 3.319 4.552 -11.892 1.00 95.75 178 TYR A O 1
ATOM 1389 N N . TYR A 1 179 ? 3.473 4.818 -14.100 1.00 96.62 179 TYR A N 1
ATOM 1390 C CA .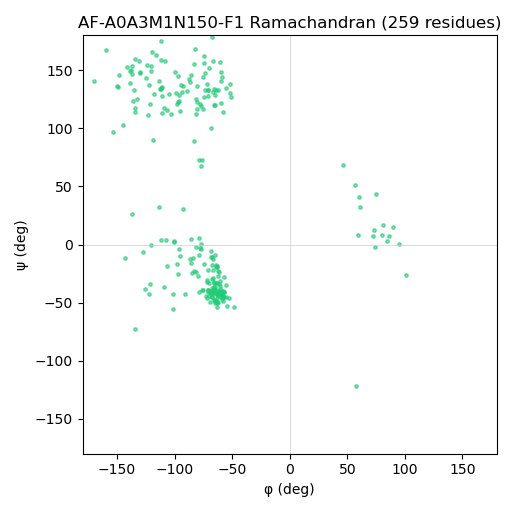 TYR A 1 179 ? 4.926 4.624 -14.121 1.00 96.62 179 TYR A CA 1
ATOM 1391 C C . TYR A 1 179 ? 5.704 5.752 -13.428 1.00 96.62 179 TYR A C 1
ATOM 1393 O O . TYR A 1 179 ? 6.864 5.531 -13.087 1.00 96.62 179 TYR A O 1
ATOM 1401 N N . GLY A 1 180 ? 5.098 6.932 -13.234 1.00 93.81 180 GLY A N 1
ATOM 1402 C CA . GLY A 1 180 ? 5.691 8.010 -12.440 1.00 93.81 180 GLY A CA 1
ATOM 1403 C C . GLY A 1 180 ? 7.036 8.490 -12.984 1.00 93.81 180 GLY A C 1
ATOM 1404 O O . GLY A 1 180 ? 7.992 8.658 -12.228 1.00 93.81 180 GLY A O 1
ATOM 1405 N N . LEU A 1 181 ? 7.158 8.620 -14.313 1.00 94.19 181 LEU A N 1
ATOM 1406 C CA . LEU A 1 181 ? 8.450 8.883 -14.960 1.00 94.19 181 LEU A CA 1
ATOM 1407 C C . LEU A 1 181 ? 9.067 10.219 -14.539 1.00 94.19 181 LEU A C 1
ATOM 1409 O O . LEU A 1 181 ? 10.285 10.346 -14.577 1.00 94.19 181 LEU A O 1
ATOM 1413 N N . ASP A 1 182 ? 8.258 11.198 -14.145 1.00 91.69 182 ASP A N 1
ATOM 1414 C CA . ASP A 1 182 ? 8.685 12.517 -13.682 1.00 91.69 182 ASP A CA 1
ATOM 1415 C C . ASP A 1 182 ? 9.491 12.447 -12.377 1.00 91.69 182 ASP A C 1
ATOM 1417 O O . ASP A 1 182 ? 10.583 13.013 -12.308 1.00 91.69 182 ASP A O 1
ATOM 1421 N N . HIS A 1 183 ? 9.001 11.711 -11.376 1.00 89.62 183 HIS A N 1
ATOM 1422 C CA . HIS A 1 183 ? 9.631 11.619 -10.054 1.00 89.62 183 HIS A CA 1
ATOM 1423 C C . HIS A 1 183 ? 10.519 10.375 -9.892 1.00 89.62 183 HIS A C 1
ATOM 1425 O O . HIS A 1 183 ? 11.463 10.385 -9.106 1.00 89.62 183 HIS A O 1
ATOM 1431 N N . GLY A 1 184 ? 10.254 9.303 -10.643 1.00 91.81 184 GLY A N 1
ATOM 1432 C CA . GLY A 1 184 ? 11.106 8.116 -10.692 1.00 91.81 184 GLY A CA 1
ATOM 1433 C C . GLY A 1 184 ? 11.060 7.218 -9.452 1.00 91.81 184 GLY A C 1
ATOM 1434 O O . GLY A 1 184 ? 11.921 6.353 -9.312 1.00 91.81 184 GLY A O 1
ATOM 1435 N N . GLN A 1 185 ? 10.096 7.404 -8.546 1.00 93.62 185 GLN A N 1
ATOM 1436 C CA . GLN A 1 185 ? 10.019 6.619 -7.303 1.00 93.62 185 GLN A CA 1
ATOM 1437 C C . GLN A 1 185 ? 9.321 5.262 -7.483 1.00 93.62 185 GLN A C 1
ATOM 1439 O O . GLN A 1 185 ? 9.568 4.346 -6.701 1.00 93.62 185 GLN A O 1
ATOM 1444 N N . HIS A 1 186 ? 8.480 5.110 -8.512 1.00 96.06 186 HIS A N 1
ATOM 1445 C CA . HIS A 1 186 ? 7.774 3.855 -8.770 1.00 96.06 186 HIS A CA 1
ATOM 1446 C C . HIS A 1 186 ? 8.688 2.859 -9.489 1.00 96.06 186 HIS A C 1
ATOM 1448 O O . HIS A 1 186 ? 9.131 3.077 -10.620 1.00 96.06 186 HIS A O 1
ATOM 1454 N N . VAL A 1 187 ? 8.960 1.739 -8.826 1.00 97.44 187 VAL A N 1
ATOM 1455 C CA . VAL A 1 187 ? 9.912 0.713 -9.273 1.00 97.44 187 VAL A CA 1
ATOM 1456 C C . VAL A 1 187 ? 9.333 -0.697 -9.305 1.00 97.44 187 VAL A C 1
ATOM 1458 O O . VAL A 1 187 ? 9.996 -1.605 -9.810 1.00 97.44 187 VAL A O 1
ATOM 1461 N N . ALA A 1 188 ? 8.106 -0.884 -8.821 1.00 98.06 188 ALA A N 1
ATOM 1462 C CA . ALA A 1 188 ? 7.393 -2.154 -8.788 1.00 98.06 188 ALA A CA 1
ATOM 1463 C C . ALA A 1 188 ? 5.939 -1.974 -9.245 1.00 98.06 188 ALA A C 1
ATOM 1465 O O . ALA A 1 188 ? 5.236 -1.086 -8.779 1.00 98.06 188 ALA A O 1
ATOM 1466 N N . PHE A 1 189 ? 5.462 -2.839 -10.142 1.00 98.44 189 PHE A N 1
ATOM 1467 C CA . PHE A 1 189 ? 4.109 -2.761 -10.698 1.00 98.44 189 PHE A CA 1
ATOM 1468 C C . PHE A 1 189 ? 3.472 -4.142 -10.746 1.00 98.44 189 PHE A C 1
ATOM 1470 O O . PHE A 1 189 ? 4.003 -5.084 -11.346 1.00 98.44 189 PHE A O 1
ATOM 1477 N N . TYR A 1 190 ? 2.312 -4.262 -10.112 1.00 98.56 190 TYR A N 1
ATOM 1478 C CA . TYR A 1 190 ? 1.745 -5.551 -9.750 1.00 98.56 190 TYR A CA 1
ATOM 1479 C 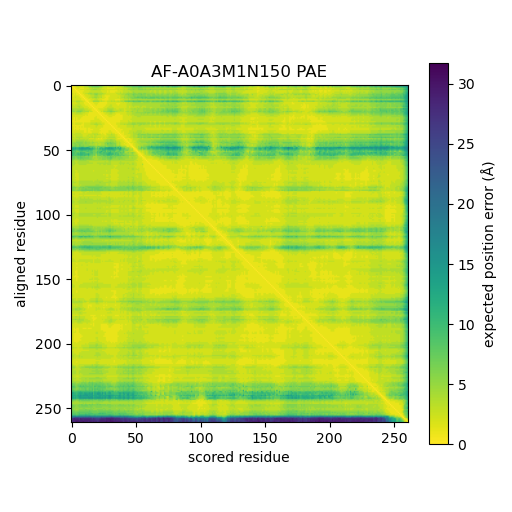C . TYR A 1 190 ? 0.584 -5.940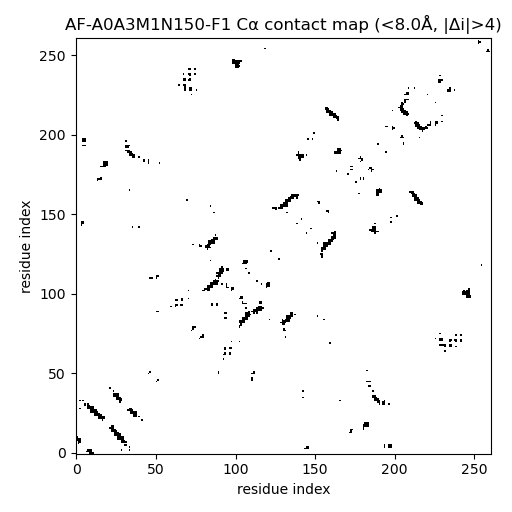 -10.654 1.00 98.56 190 TYR A C 1
ATOM 1481 O O . TYR A 1 190 ? -0.378 -5.201 -10.824 1.00 98.56 190 TYR A O 1
ATOM 1489 N N . SER A 1 191 ? 0.628 -7.154 -11.188 1.00 98.38 191 SER A N 1
ATOM 1490 C CA . SER A 1 191 ? -0.559 -7.824 -11.721 1.00 98.38 191 SER A CA 1
ATOM 1491 C C . SER A 1 191 ? -1.357 -8.492 -10.593 1.00 98.38 191 SER A C 1
ATOM 1493 O O . SER A 1 191 ? -0.842 -8.733 -9.493 1.00 98.38 191 SER A O 1
ATOM 1495 N N . THR A 1 192 ? -2.576 -8.932 -10.897 1.00 98.25 192 THR A N 1
ATOM 1496 C CA . THR A 1 192 ? -3.362 -9.752 -9.963 1.00 98.25 192 THR A CA 1
ATOM 1497 C C . THR A 1 192 ? -2.632 -11.054 -9.598 1.00 98.25 192 THR A C 1
ATOM 1499 O O . THR A 1 192 ? -2.618 -11.475 -8.441 1.00 98.25 192 THR A O 1
ATOM 1502 N N . GLU A 1 193 ? -1.990 -11.703 -10.567 1.00 98.31 193 GLU A N 1
ATOM 1503 C CA . GLU A 1 193 ? -1.251 -12.956 -10.401 1.00 98.31 193 GLU A CA 1
ATOM 1504 C C . GLU A 1 193 ? -0.029 -12.782 -9.495 1.00 98.31 193 GLU A C 1
ATOM 1506 O O . GLU A 1 193 ? 0.267 -13.670 -8.689 1.00 98.31 193 GLU A O 1
ATOM 1511 N N . SER A 1 194 ? 0.649 -11.635 -9.590 1.00 98.56 194 SER A N 1
ATOM 1512 C CA . SER A 1 194 ? 1.788 -11.287 -8.742 1.00 98.56 194 SER A CA 1
ATOM 1513 C C . SER A 1 194 ? 1.366 -11.074 -7.284 1.00 98.56 194 SER A C 1
ATOM 1515 O O . SER A 1 194 ? 1.957 -11.682 -6.391 1.00 98.56 194 SER A O 1
ATOM 1517 N N . LEU A 1 195 ? 0.269 -10.351 -7.024 1.00 98.69 195 LEU A N 1
ATOM 1518 C CA . LEU A 1 195 ? -0.264 -10.178 -5.665 1.00 98.69 195 LEU A CA 1
ATOM 1519 C C . LEU A 1 195 ? -0.785 -11.497 -5.073 1.00 98.69 195 LEU A C 1
ATOM 1521 O O . LEU A 1 195 ? -0.546 -11.795 -3.903 1.00 98.69 195 LEU A O 1
ATOM 1525 N N . ARG A 1 196 ? -1.422 -12.355 -5.885 1.00 98.56 196 ARG A N 1
ATOM 1526 C CA . ARG A 1 196 ? -1.778 -13.724 -5.464 1.00 98.56 196 ARG A CA 1
ATOM 1527 C C . ARG A 1 196 ? -0.543 -14.553 -5.103 1.00 98.56 196 ARG A C 1
ATOM 1529 O O . ARG A 1 196 ? -0.605 -15.350 -4.169 1.00 98.56 196 ARG A O 1
ATOM 1536 N N . ALA A 1 197 ? 0.559 -14.409 -5.839 1.00 98.50 197 ALA A N 1
ATOM 1537 C CA . ALA A 1 197 ? 1.808 -15.106 -5.541 1.00 98.50 197 ALA A CA 1
ATOM 1538 C C . ALA A 1 197 ? 2.436 -14.619 -4.225 1.00 98.50 197 ALA A C 1
ATOM 1540 O O . ALA A 1 197 ? 2.815 -15.459 -3.408 1.00 98.50 197 ALA A O 1
ATOM 1541 N N . ILE A 1 198 ? 2.446 -13.303 -3.982 1.00 98.69 198 ILE A N 1
ATOM 1542 C CA . ILE A 1 198 ? 2.849 -12.704 -2.698 1.00 98.69 198 ILE A CA 1
ATOM 1543 C C . ILE A 1 198 ? 2.024 -13.306 -1.556 1.00 98.69 198 ILE A C 1
ATOM 1545 O O . ILE A 1 198 ? 2.588 -13.875 -0.621 1.00 98.69 198 ILE A O 1
ATOM 1549 N N . ALA A 1 199 ? 0.694 -13.286 -1.671 1.00 98.44 199 ALA A N 1
ATOM 1550 C CA . ALA A 1 199 ? -0.203 -13.810 -0.644 1.00 98.44 199 ALA A CA 1
ATOM 1551 C C . ALA A 1 199 ? 0.059 -15.289 -0.317 1.00 98.44 199 ALA A C 1
ATOM 1553 O O . ALA A 1 199 ? 0.169 -15.653 0.855 1.00 98.44 199 ALA A O 1
ATOM 1554 N N . ARG A 1 200 ? 0.241 -16.134 -1.346 1.00 97.75 200 ARG A N 1
ATOM 1555 C CA . ARG A 1 200 ? 0.596 -17.553 -1.169 1.00 97.75 200 ARG A CA 1
ATOM 1556 C C . ARG A 1 200 ? 1.915 -17.725 -0.420 1.00 97.75 200 ARG A C 1
ATOM 1558 O O . ARG A 1 200 ? 1.980 -18.554 0.480 1.00 97.75 200 ARG A O 1
ATOM 1565 N N . SER A 1 201 ? 2.935 -16.931 -0.752 1.00 97.31 201 SER A N 1
ATOM 1566 C CA . SER A 1 201 ? 4.247 -17.000 -0.088 1.00 97.31 201 SER A CA 1
ATOM 1567 C C . SER A 1 201 ? 4.201 -16.632 1.403 1.00 97.31 201 SER A C 1
ATOM 1569 O O . SER A 1 201 ? 5.095 -17.004 2.158 1.00 97.31 201 SER A O 1
ATOM 1571 N N . MET A 1 202 ? 3.147 -15.930 1.830 1.00 96.88 202 MET A N 1
ATOM 1572 C CA . MET A 1 202 ? 2.947 -15.437 3.197 1.00 96.88 202 MET A CA 1
ATOM 1573 C C . MET A 1 202 ? 1.862 -16.213 3.956 1.00 96.88 202 MET A C 1
ATOM 1575 O O . MET A 1 202 ? 1.510 -15.848 5.079 1.00 96.88 202 MET A O 1
ATOM 1579 N N . GLY A 1 203 ? 1.300 -17.267 3.349 1.00 97.44 203 GLY A N 1
ATOM 1580 C CA . GLY A 1 203 ? 0.199 -18.036 3.933 1.00 97.44 203 GLY A CA 1
ATOM 1581 C C . GLY A 1 203 ? -1.056 -17.192 4.180 1.00 97.44 203 GLY A C 1
ATOM 1582 O O . GLY A 1 203 ? -1.760 -17.409 5.163 1.00 97.44 203 GLY A O 1
ATOM 1583 N N . CYS A 1 204 ? -1.304 -16.193 3.330 1.00 97.81 204 CYS A N 1
ATOM 1584 C CA . CYS A 1 204 ? -2.434 -15.274 3.433 1.00 97.81 204 CYS A CA 1
ATOM 1585 C C . CYS A 1 204 ? -3.430 -15.479 2.287 1.00 97.81 204 CYS A C 1
ATOM 1587 O O . CYS A 1 204 ? -3.103 -15.976 1.207 1.00 97.81 204 CYS A O 1
ATOM 1589 N N . HIS A 1 205 ? -4.662 -15.034 2.509 1.00 98.56 205 HIS A N 1
ATOM 1590 C CA . HIS A 1 205 ? -5.668 -14.877 1.469 1.00 98.56 205 HIS A CA 1
ATOM 1591 C C . HIS A 1 205 ? -5.540 -13.502 0.817 1.00 98.56 205 HIS A C 1
ATOM 1593 O O . HIS A 1 205 ? -5.288 -12.516 1.504 1.00 98.56 205 HIS A O 1
ATOM 1599 N N . PHE A 1 206 ? -5.758 -13.444 -0.495 1.00 98.69 206 PHE A N 1
ATOM 1600 C CA . PHE A 1 206 ? -5.772 -12.208 -1.275 1.00 98.69 206 PHE A CA 1
ATOM 1601 C C . PHE A 1 206 ? -7.178 -11.909 -1.787 1.00 98.69 206 PHE A C 1
ATOM 1603 O O . PHE A 1 206 ? -7.834 -12.787 -2.355 1.00 98.69 206 PHE A O 1
ATOM 1610 N N . VAL A 1 207 ? -7.607 -10.660 -1.633 1.00 98.62 207 VAL A N 1
ATOM 1611 C CA . VAL A 1 207 ? -8.807 -10.111 -2.270 1.00 98.62 207 VAL A CA 1
ATOM 1612 C C . VAL A 1 207 ? -8.518 -8.689 -2.755 1.00 98.62 207 VAL A C 1
ATOM 1614 O O . VAL A 1 207 ? -7.682 -7.993 -2.189 1.00 98.62 207 VAL A O 1
ATOM 1617 N N . SER A 1 208 ? -9.176 -8.274 -3.834 1.00 98.38 208 SER A N 1
ATOM 1618 C CA . SER A 1 208 ? -8.949 -6.990 -4.499 1.00 98.38 208 SER A CA 1
ATOM 1619 C C . SER A 1 208 ? -10.272 -6.399 -4.974 1.00 98.38 208 SER A C 1
ATOM 1621 O O . SER A 1 208 ? -11.200 -7.149 -5.285 1.00 98.38 208 SER A O 1
ATOM 1623 N N . ASN A 1 209 ? -10.346 -5.069 -5.069 1.00 96.50 209 ASN A N 1
ATOM 1624 C CA . ASN A 1 209 ? -11.425 -4.376 -5.776 1.00 96.50 209 ASN A CA 1
ATOM 1625 C C . ASN A 1 209 ? -11.258 -4.422 -7.312 1.00 96.50 209 ASN A C 1
ATOM 1627 O O . ASN A 1 209 ? -12.083 -3.867 -8.031 1.00 96.50 209 ASN A O 1
ATOM 1631 N N . GLY A 1 210 ? -10.197 -5.064 -7.813 1.00 96.06 210 GLY A N 1
ATOM 1632 C CA . GLY A 1 210 ? -9.896 -5.183 -9.239 1.00 96.06 210 GLY A CA 1
ATOM 1633 C C . GLY A 1 210 ? -9.235 -3.946 -9.846 1.00 96.06 210 GLY A C 1
ATOM 1634 O O . GLY A 1 210 ? -9.082 -3.896 -11.064 1.00 96.06 210 GLY A O 1
ATOM 1635 N N . ARG A 1 211 ? -8.838 -2.962 -9.030 1.00 95.25 211 ARG A N 1
ATOM 1636 C CA . ARG A 1 211 ? -8.223 -1.716 -9.495 1.00 95.25 211 ARG A CA 1
ATOM 1637 C C . ARG A 1 211 ? -6.997 -1.336 -8.675 1.00 95.25 211 ARG A C 1
ATOM 1639 O O . ARG A 1 211 ? -5.884 -1.435 -9.174 1.00 95.25 211 ARG A O 1
ATOM 1646 N N . ASP A 1 212 ? -7.204 -0.880 -7.450 1.00 97.06 212 ASP A N 1
ATOM 1647 C CA . ASP A 1 212 ? -6.209 -0.136 -6.676 1.00 97.06 212 ASP A CA 1
ATOM 1648 C C . ASP A 1 212 ? -6.216 -0.444 -5.178 1.00 97.06 212 ASP A C 1
ATOM 1650 O O . ASP A 1 212 ? -5.267 -0.065 -4.507 1.00 97.06 212 ASP A O 1
ATOM 1654 N N . ILE A 1 213 ? -7.231 -1.139 -4.653 1.00 98.44 213 ILE A N 1
ATOM 1655 C CA . ILE A 1 213 ? -7.337 -1.491 -3.232 1.00 98.44 213 ILE A CA 1
ATOM 1656 C C . ILE A 1 213 ? -7.325 -3.004 -3.079 1.00 98.44 213 ILE A C 1
ATOM 1658 O O . ILE A 1 213 ? -8.110 -3.731 -3.701 1.00 98.44 213 ILE A O 1
ATOM 1662 N N . HIS A 1 214 ? -6.456 -3.467 -2.189 1.00 98.75 214 HIS A N 1
ATOM 1663 C CA . HIS A 1 214 ? -6.133 -4.873 -2.015 1.00 98.75 214 HIS A CA 1
ATOM 1664 C C . HIS A 1 214 ? -6.034 -5.225 -0.538 1.00 98.75 214 HIS A C 1
ATOM 1666 O O . HIS A 1 214 ? -5.656 -4.399 0.287 1.00 98.75 214 HIS A O 1
ATOM 1672 N N . LEU A 1 215 ? -6.347 -6.471 -0.203 1.00 98.88 215 LEU A N 1
ATOM 1673 C CA . LEU A 1 215 ? -6.266 -6.979 1.158 1.00 98.88 215 LEU A CA 1
ATOM 1674 C C . LEU A 1 215 ? -5.541 -8.324 1.178 1.00 98.88 215 LEU A C 1
ATOM 1676 O O . LEU A 1 215 ? -5.958 -9.279 0.512 1.00 98.88 215 LEU A O 1
ATOM 1680 N N . LEU A 1 216 ? -4.487 -8.396 1.991 1.00 98.81 216 LEU A N 1
ATOM 1681 C CA . LEU A 1 216 ? -3.904 -9.643 2.478 1.00 98.81 216 LEU A CA 1
ATOM 1682 C C . LEU A 1 216 ? -4.475 -9.932 3.865 1.00 98.81 216 LEU A C 1
ATOM 1684 O O . LEU A 1 216 ? -4.374 -9.102 4.767 1.00 98.81 216 LEU A O 1
ATOM 1688 N N . SER A 1 217 ? -5.087 -11.099 4.047 1.00 98.38 217 SER A N 1
ATOM 1689 C CA . SER A 1 217 ? -5.736 -11.450 5.312 1.00 98.38 217 SER A CA 1
ATOM 1690 C C . SER A 1 217 ? -5.460 -12.884 5.744 1.00 98.38 217 SER A C 1
ATOM 1692 O O . SER A 1 217 ? -5.374 -13.793 4.917 1.00 98.38 217 SER A O 1
ATOM 1694 N N . ARG A 1 218 ? -5.387 -13.108 7.062 1.00 97.31 218 ARG A N 1
ATOM 1695 C CA . ARG A 1 218 ? -5.300 -14.458 7.658 1.00 97.31 218 ARG A CA 1
ATOM 1696 C C . ARG A 1 218 ? -6.568 -15.279 7.482 1.00 97.31 218 ARG A C 1
ATOM 1698 O O . ARG A 1 218 ? -6.530 -16.494 7.629 1.00 97.31 218 ARG A O 1
ATOM 1705 N N . ARG A 1 219 ? -7.686 -14.632 7.162 1.00 96.38 219 ARG A N 1
ATOM 1706 C CA . ARG A 1 219 ? -8.966 -15.292 6.918 1.00 96.38 219 ARG A CA 1
ATOM 1707 C C . ARG A 1 219 ? -9.461 -14.996 5.513 1.00 96.38 219 ARG A C 1
ATOM 1709 O O . ARG A 1 219 ? -9.149 -13.965 4.920 1.00 96.38 219 ARG A O 1
ATOM 1716 N N . LYS A 1 220 ? -10.268 -15.902 4.976 1.00 97.50 220 LYS A N 1
ATOM 1717 C CA . LYS A 1 220 ? -10.870 -15.720 3.659 1.00 97.50 220 LYS A CA 1
ATOM 1718 C C . LYS A 1 220 ? -11.940 -14.628 3.723 1.00 97.50 220 LYS A C 1
ATOM 1720 O O . LYS A 1 220 ? -12.858 -14.705 4.534 1.00 97.50 220 LYS A O 1
ATOM 1725 N N . VAL A 1 221 ? -11.840 -13.642 2.835 1.00 97.88 221 VAL A N 1
ATOM 1726 C CA . VAL A 1 221 ? -12.844 -12.583 2.661 1.00 97.88 221 VAL A CA 1
ATOM 1727 C C . VAL A 1 221 ? -13.531 -12.779 1.305 1.00 97.88 221 VAL A C 1
ATOM 1729 O O . VAL A 1 221 ? -12.837 -12.910 0.294 1.00 97.88 221 VAL A O 1
ATOM 1732 N N . PRO A 1 222 ? -14.874 -12.831 1.240 1.00 97.50 222 PRO A N 1
ATOM 1733 C CA . PRO A 1 222 ? -15.584 -12.911 -0.033 1.00 97.50 222 PRO A CA 1
ATOM 1734 C C . PRO A 1 222 ? -15.335 -11.668 -0.898 1.00 97.50 222 PRO A C 1
ATOM 1736 O O . PRO A 1 222 ? -15.470 -10.542 -0.422 1.00 97.50 222 PRO A O 1
ATOM 1739 N N . ALA A 1 223 ? -15.026 -11.866 -2.182 1.00 96.62 223 ALA A N 1
ATOM 1740 C CA . ALA A 1 223 ? -14.707 -10.770 -3.103 1.00 96.62 223 ALA A CA 1
ATOM 1741 C C . ALA A 1 223 ? -15.850 -9.756 -3.257 1.00 96.62 223 ALA A C 1
ATOM 1743 O O . ALA A 1 223 ? -15.603 -8.555 -3.261 1.00 96.62 223 ALA A O 1
ATOM 1744 N N . TRP A 1 224 ? -17.099 -10.229 -3.313 1.00 95.94 224 TRP A N 1
ATOM 1745 C CA . TRP A 1 224 ? -18.271 -9.355 -3.402 1.00 95.94 224 TRP A CA 1
ATOM 1746 C C . TRP A 1 224 ? -18.402 -8.450 -2.170 1.00 95.94 224 TRP A C 1
ATOM 1748 O O . TRP A 1 224 ? -18.680 -7.263 -2.306 1.00 95.94 224 TRP A O 1
ATOM 1758 N N . LEU A 1 225 ? -18.142 -8.987 -0.972 1.00 96.56 225 LEU A N 1
ATOM 1759 C CA . LEU A 1 225 ? -18.211 -8.225 0.270 1.00 96.56 225 LEU A CA 1
ATOM 1760 C C . LEU A 1 225 ? -17.098 -7.179 0.302 1.00 96.56 225 LEU A C 1
ATOM 1762 O O . LEU A 1 225 ? -17.355 -6.018 0.598 1.00 96.56 225 LEU A O 1
ATOM 1766 N N . PHE A 1 226 ? -15.875 -7.565 -0.067 1.00 97.75 226 PHE A N 1
ATOM 1767 C CA . PHE A 1 226 ? -14.755 -6.631 -0.143 1.00 97.75 226 PHE A CA 1
ATOM 1768 C C . PHE A 1 226 ? -15.007 -5.500 -1.149 1.00 97.75 226 PHE A C 1
ATOM 1770 O O . PHE A 1 226 ? -14.760 -4.338 -0.835 1.00 97.75 226 PHE A O 1
ATOM 1777 N N . ALA A 1 227 ? -15.567 -5.817 -2.319 1.00 95.31 227 ALA A N 1
ATOM 1778 C CA . ALA A 1 227 ? -15.937 -4.822 -3.322 1.00 95.31 227 ALA A CA 1
ATOM 1779 C C . ALA A 1 227 ? -16.981 -3.824 -2.791 1.00 95.31 227 ALA A C 1
ATOM 1781 O O . ALA A 1 227 ? -16.829 -2.622 -2.996 1.00 95.31 227 ALA A O 1
ATOM 1782 N N . ILE A 1 228 ? -17.994 -4.295 -2.050 1.00 94.75 228 ILE A N 1
ATOM 1783 C CA . ILE A 1 228 ? -18.977 -3.420 -1.391 1.00 94.75 228 ILE A CA 1
ATOM 1784 C C . ILE A 1 228 ? -18.298 -2.516 -0.359 1.00 94.75 228 ILE A C 1
ATOM 1786 O O . ILE A 1 228 ? -18.580 -1.323 -0.322 1.00 94.75 228 ILE A O 1
ATOM 1790 N N . LEU A 1 229 ? -17.397 -3.047 0.468 1.00 95.50 229 LEU A N 1
ATOM 1791 C CA . LEU A 1 229 ? -16.717 -2.262 1.505 1.00 95.50 229 LEU A CA 1
ATOM 1792 C C . LEU A 1 229 ? -15.755 -1.212 0.926 1.00 95.50 229 LEU A C 1
ATOM 1794 O O . LEU A 1 229 ? -15.580 -0.157 1.528 1.00 95.50 229 LEU A O 1
ATOM 1798 N N . CYS A 1 230 ? -15.168 -1.475 -0.245 1.00 95.31 230 CYS A N 1
ATOM 1799 C CA . CYS A 1 230 ? -14.262 -0.543 -0.921 1.00 95.31 230 CYS A CA 1
ATOM 1800 C C . CYS A 1 230 ? -14.979 0.484 -1.806 1.00 95.31 230 CYS A C 1
ATOM 1802 O O . CYS A 1 230 ? -14.366 1.466 -2.219 1.00 95.31 230 CYS A O 1
ATOM 1804 N N . HIS A 1 231 ? -16.254 0.277 -2.144 1.00 93.56 231 HIS A N 1
ATOM 1805 C CA . HIS A 1 231 ? -16.954 1.189 -3.040 1.00 93.56 231 HIS A CA 1
ATOM 1806 C C . HIS A 1 231 ? -17.230 2.546 -2.343 1.00 93.56 231 HIS A C 1
ATOM 1808 O O . HIS A 1 231 ? -17.730 2.568 -1.217 1.00 93.56 231 HIS A O 1
ATOM 1814 N N . PRO A 1 232 ? -16.952 3.708 -2.975 1.00 89.44 232 PRO A N 1
ATOM 1815 C CA . PRO A 1 232 ? -16.964 5.004 -2.283 1.00 89.44 232 PRO A CA 1
ATOM 1816 C C . PRO A 1 232 ? -18.290 5.360 -1.596 1.00 89.44 232 PRO A C 1
ATOM 1818 O O . PRO A 1 232 ? -18.300 5.886 -0.484 1.00 89.44 232 PRO A O 1
ATOM 1821 N N . ALA A 1 233 ? -19.424 5.080 -2.247 1.00 90.12 233 ALA A N 1
ATOM 1822 C CA . ALA A 1 233 ? -20.742 5.425 -1.708 1.00 90.12 233 ALA A CA 1
ATOM 1823 C C . ALA A 1 233 ? -21.104 4.589 -0.470 1.00 90.12 233 ALA A C 1
ATOM 1825 O O . ALA A 1 233 ? -21.630 5.108 0.513 1.00 90.12 233 ALA A O 1
ATOM 1826 N N . THR A 1 234 ? -20.789 3.297 -0.506 1.00 88.94 234 THR A N 1
ATOM 1827 C CA . THR A 1 234 ? -21.070 2.349 0.575 1.00 88.94 234 THR A CA 1
ATOM 1828 C C . THR A 1 234 ? -20.088 2.529 1.722 1.00 88.94 234 THR A C 1
ATOM 1830 O O . THR A 1 234 ? -20.525 2.531 2.866 1.00 88.94 234 THR A O 1
ATOM 1833 N N . ALA A 1 235 ? -18.805 2.783 1.450 1.00 87.12 235 ALA A N 1
ATOM 1834 C CA . ALA A 1 235 ? -17.811 3.104 2.474 1.00 87.12 235 ALA A CA 1
ATOM 1835 C C . ALA A 1 235 ? -18.216 4.343 3.295 1.00 87.12 235 ALA A C 1
ATOM 1837 O O . ALA A 1 235 ? -18.209 4.312 4.527 1.00 87.12 235 ALA A O 1
ATOM 1838 N N . ARG A 1 236 ? -18.669 5.411 2.621 1.00 87.44 236 ARG A N 1
ATOM 1839 C CA . ARG A 1 236 ? -19.181 6.629 3.276 1.00 87.44 236 ARG A CA 1
ATOM 1840 C C . ARG A 1 236 ? -20.397 6.359 4.160 1.00 87.44 236 ARG A C 1
ATOM 1842 O O . ARG A 1 236 ? -20.475 6.905 5.258 1.00 87.44 236 ARG A O 1
ATOM 1849 N N . LEU A 1 237 ? -21.331 5.527 3.694 1.00 89.12 237 LEU A N 1
ATOM 1850 C CA . LEU A 1 237 ? -22.525 5.165 4.457 1.00 89.12 237 LEU A CA 1
ATOM 1851 C C . LEU A 1 237 ? -22.178 4.283 5.665 1.00 89.12 237 LEU A C 1
ATOM 1853 O O . LEU A 1 237 ? -22.581 4.584 6.784 1.00 89.12 237 LEU A O 1
ATOM 1857 N N . LEU A 1 238 ? -21.398 3.222 5.454 1.00 85.75 238 LEU A N 1
ATOM 1858 C CA . LEU A 1 238 ? -21.045 2.246 6.488 1.00 85.75 238 LEU A CA 1
ATOM 1859 C C . LEU A 1 238 ? -20.167 2.841 7.586 1.00 85.75 238 LEU A C 1
ATOM 1861 O O . LEU A 1 238 ? -20.278 2.437 8.741 1.00 85.75 238 LEU A O 1
ATOM 1865 N N . LYS A 1 239 ? -19.352 3.854 7.273 1.00 77.81 239 LYS A N 1
ATOM 1866 C CA . LYS A 1 239 ? -18.634 4.619 8.298 1.00 77.81 239 LYS A CA 1
ATOM 1867 C C . LYS A 1 239 ? -19.580 5.207 9.354 1.00 77.81 239 LYS A C 1
ATOM 1869 O O . LYS A 1 239 ? -19.204 5.288 10.520 1.00 77.81 239 LYS A O 1
ATOM 1874 N N . LEU A 1 240 ? -20.797 5.610 8.976 1.00 80.31 240 LEU A N 1
ATOM 1875 C CA . LEU A 1 240 ? -21.788 6.117 9.932 1.00 80.31 240 LEU A CA 1
ATOM 1876 C C . LEU A 1 240 ? -22.325 5.002 10.836 1.00 80.31 240 LEU A C 1
ATOM 1878 O O . LEU A 1 240 ? -22.607 5.254 12.004 1.00 80.31 240 LEU A O 1
ATOM 1882 N N . THR A 1 241 ? -22.432 3.777 10.317 1.00 84.31 241 THR A N 1
ATOM 1883 C CA . THR A 1 241 ? -22.817 2.589 11.091 1.00 84.31 241 THR A CA 1
ATOM 1884 C C . THR A 1 241 ? -21.737 2.204 12.098 1.00 84.31 241 THR A C 1
ATOM 1886 O O . THR A 1 241 ? -22.044 1.879 13.239 1.00 84.31 241 THR A O 1
ATOM 1889 N N . PHE A 1 242 ? -20.468 2.297 11.702 1.00 86.44 242 PHE A N 1
ATOM 1890 C CA . PHE A 1 242 ? -19.317 2.009 12.559 1.00 86.44 242 PHE A CA 1
ATOM 1891 C C . PHE A 1 242 ? -18.781 3.256 13.264 1.00 86.44 242 PHE A C 1
ATOM 1893 O O . PHE A 1 242 ? -17.582 3.359 13.514 1.00 86.44 242 PHE A O 1
ATOM 1900 N N . ARG A 1 243 ? -19.647 4.231 13.566 1.00 83.25 243 ARG A N 1
ATOM 1901 C CA . ARG A 1 243 ? -19.234 5.467 14.231 1.00 83.25 243 ARG A CA 1
ATOM 1902 C C . ARG A 1 243 ? -18.726 5.160 15.638 1.00 83.25 243 ARG A C 1
ATOM 1904 O O . ARG A 1 243 ? -19.416 4.533 16.438 1.00 83.25 243 ARG A O 1
ATOM 1911 N N . ARG A 1 244 ? -17.533 5.658 15.949 1.00 92.62 244 ARG A N 1
ATOM 1912 C CA . ARG A 1 244 ? -16.877 5.511 17.252 1.00 92.62 244 ARG A CA 1
ATOM 1913 C C . ARG A 1 244 ? -16.715 6.877 17.911 1.00 92.62 244 ARG A C 1
ATOM 1915 O O . ARG A 1 244 ? -16.841 7.916 17.255 1.00 92.62 244 ARG A O 1
ATOM 1922 N N . LYS A 1 245 ? -16.459 6.881 19.221 1.00 94.75 245 LYS A N 1
ATOM 1923 C CA . LYS A 1 245 ? -16.015 8.093 19.914 1.00 94.75 245 LYS A CA 1
ATOM 1924 C C . LYS A 1 245 ? -14.624 8.451 19.386 1.00 94.75 245 LYS A C 1
ATOM 1926 O O . LYS A 1 245 ? -13.768 7.578 19.299 1.00 94.75 245 LYS A O 1
ATOM 1931 N N . SER A 1 246 ? -14.432 9.715 19.024 1.00 97.06 246 SER A N 1
ATOM 1932 C CA . SER A 1 246 ? -13.135 10.236 18.588 1.00 97.06 246 SER A CA 1
ATOM 1933 C C . SER A 1 246 ? -12.073 10.056 19.678 1.00 97.06 246 SER A C 1
ATOM 1935 O O . SER A 1 246 ? -12.383 10.216 20.862 1.00 97.06 246 SER A O 1
ATOM 1937 N N . LEU A 1 247 ? -10.831 9.771 19.275 1.00 97.00 247 LEU A N 1
A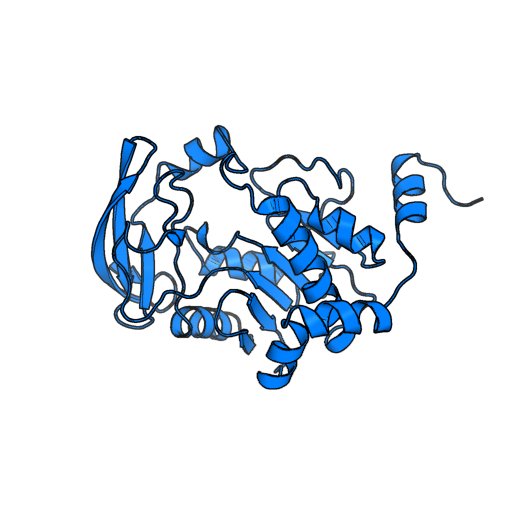TOM 1938 C CA . LEU A 1 247 ? -9.672 9.726 20.175 1.00 97.00 247 LEU A CA 1
ATOM 1939 C C . LEU A 1 247 ? -9.024 11.106 20.374 1.00 97.00 247 LEU A C 1
ATOM 1941 O O . LEU A 1 247 ? -8.009 11.207 21.053 1.00 97.00 247 LEU A O 1
ATOM 1945 N N . LEU A 1 248 ? -9.604 12.182 19.830 1.00 94.81 248 LEU A N 1
ATOM 1946 C CA . LEU A 1 248 ? -9.035 13.531 19.903 1.00 94.81 248 LEU A CA 1
ATOM 1947 C C . LEU A 1 248 ? -8.757 13.994 21.345 1.00 94.81 248 LEU A C 1
ATOM 1949 O O . LEU A 1 248 ? -7.673 14.499 21.625 1.00 94.81 248 LEU A O 1
ATOM 1953 N N . ASP A 1 249 ? -9.701 13.788 22.268 1.00 94.44 249 ASP A N 1
ATOM 1954 C CA . ASP A 1 249 ? -9.533 14.174 23.680 1.00 94.44 249 ASP A CA 1
ATOM 1955 C C . ASP A 1 249 ? -8.424 13.366 24.375 1.00 94.44 249 ASP A C 1
ATOM 1957 O O . ASP A 1 249 ? -7.757 13.841 25.295 1.00 94.44 249 ASP A O 1
ATOM 1961 N N . GLU A 1 250 ? -8.248 12.106 23.980 1.00 94.12 250 GLU A N 1
ATOM 1962 C CA . GLU A 1 250 ? -7.183 11.243 24.489 1.00 94.12 250 GLU A CA 1
ATOM 1963 C C . GLU A 1 250 ? -5.824 11.676 23.942 1.00 94.12 250 GLU A C 1
ATOM 1965 O O . GLU A 1 250 ? -4.885 11.866 24.712 1.00 94.12 250 GLU A O 1
ATOM 1970 N N . ASP A 1 251 ? -5.747 11.934 22.639 1.00 94.75 251 ASP A N 1
ATOM 1971 C CA . ASP A 1 251 ? -4.541 12.415 21.977 1.00 94.75 251 ASP A CA 1
ATOM 1972 C C . ASP A 1 251 ? -4.101 13.777 22.516 1.00 94.75 251 ASP A C 1
ATOM 1974 O O . ASP A 1 251 ? -2.919 13.984 22.786 1.00 94.75 251 ASP A O 1
ATOM 1978 N N . TYR A 1 252 ? -5.042 14.699 22.736 1.00 92.88 252 TYR A N 1
ATOM 1979 C CA . TYR A 1 252 ? -4.749 15.996 23.343 1.00 92.88 252 TYR A CA 1
ATOM 1980 C C . TYR A 1 252 ? -4.148 15.839 24.745 1.00 92.88 252 TYR A C 1
ATOM 1982 O O . TYR A 1 252 ? -3.149 16.482 25.079 1.00 92.88 252 TYR A O 1
ATOM 1990 N N . ARG A 1 253 ? -4.715 14.950 25.569 1.00 91.94 253 ARG A N 1
ATOM 1991 C CA . ARG A 1 253 ? -4.185 14.653 26.908 1.00 91.94 253 ARG A CA 1
ATOM 1992 C C . ARG A 1 253 ? -2.800 14.018 26.848 1.00 91.94 253 ARG A C 1
ATOM 1994 O O . ARG A 1 253 ? -1.918 14.443 27.591 1.00 91.94 253 ARG A O 1
ATOM 2001 N N . ARG A 1 254 ? -2.576 13.078 25.924 1.00 89.62 254 ARG A N 1
ATOM 2002 C CA . ARG A 1 254 ? -1.261 12.466 25.675 1.00 89.62 254 ARG A CA 1
ATOM 2003 C C . ARG A 1 254 ? -0.208 13.513 25.312 1.00 89.62 254 ARG A C 1
ATOM 2005 O O . ARG A 1 254 ? 0.892 13.470 25.849 1.00 89.62 254 ARG A O 1
ATOM 2012 N N . LEU A 1 255 ? -0.547 14.462 24.439 1.00 88.62 255 LEU A N 1
ATOM 2013 C CA . LEU A 1 255 ? 0.372 15.513 23.989 1.00 88.62 255 LEU A CA 1
ATOM 2014 C C . LEU A 1 255 ? 0.661 16.570 25.064 1.00 88.62 255 LEU A C 1
ATOM 2016 O O . LEU A 1 255 ? 1.744 17.147 25.075 1.00 88.62 255 LEU A O 1
ATOM 2020 N N . THR A 1 256 ? -0.293 16.837 25.958 1.00 90.19 256 THR A N 1
ATOM 2021 C CA . THR A 1 256 ? -0.161 17.869 27.002 1.00 90.19 256 THR A CA 1
ATOM 2022 C C . THR A 1 256 ? 0.324 17.334 28.350 1.00 90.19 256 THR A C 1
ATOM 2024 O O . THR A 1 256 ? 0.631 18.128 29.234 1.00 90.19 256 THR A O 1
ATOM 2027 N N . GLY A 1 257 ? 0.397 16.011 28.533 1.00 82.12 257 GLY A N 1
ATOM 2028 C CA . GLY A 1 257 ? 0.763 15.386 29.809 1.00 82.12 257 GLY A CA 1
ATOM 2029 C C . GLY A 1 257 ? -0.323 15.477 30.891 1.00 82.12 257 GLY A C 1
ATOM 2030 O O . GLY A 1 257 ? -0.087 15.086 32.032 1.00 82.12 257 GLY A O 1
ATOM 2031 N N . ASN A 1 258 ? -1.521 15.960 30.550 1.00 72.25 258 ASN A N 1
ATOM 2032 C CA . ASN A 1 258 ? -2.643 16.069 31.479 1.00 72.25 258 ASN A CA 1
ATOM 2033 C C . ASN A 1 258 ? -3.379 14.722 31.575 1.00 72.25 258 ASN A C 1
ATOM 2035 O O . ASN A 1 258 ? -4.314 14.451 30.818 1.00 72.25 258 ASN A O 1
ATOM 2039 N N . GLY A 1 259 ? -2.942 13.860 32.498 1.00 55.16 259 GLY A N 1
ATOM 2040 C CA . GLY A 1 259 ? -3.667 12.640 32.866 1.00 55.16 259 GLY A CA 1
ATOM 2041 C C . GLY A 1 259 ? -5.067 12.958 33.406 1.00 55.16 259 GLY A C 1
ATOM 2042 O O . GLY A 1 259 ? -5.285 14.019 33.986 1.00 55.16 259 GLY A O 1
ATOM 2043 N N . ALA A 1 260 ? -6.031 12.060 33.184 1.00 51.69 260 ALA A N 1
ATOM 2044 C CA . ALA A 1 260 ? -7.378 12.195 33.735 1.00 51.69 260 ALA A CA 1
ATOM 2045 C C . ALA A 1 260 ? -7.309 12.286 35.270 1.00 51.69 260 ALA A C 1
ATOM 2047 O O . ALA A 1 260 ? -6.880 11.328 35.912 1.00 51.69 260 ALA A O 1
ATOM 2048 N N . GLY A 1 261 ? -7.691 13.440 35.823 1.00 46.84 261 GLY A N 1
ATOM 2049 C CA . GLY A 1 261 ? -8.142 13.538 37.211 1.00 46.84 261 GLY A CA 1
ATOM 2050 C C . GLY A 1 261 ? -9.526 12.930 37.379 1.00 46.84 261 GLY A C 1
ATOM 2051 O O . GLY A 1 261 ? -10.262 12.860 36.364 1.00 46.84 261 GLY A O 1
#